Protein AF-A0A9D5P529-F1 (afdb_monomer_lite)

pLDDT: mean 77.92, std 18.23, range [37.75, 96.38]

Structure (mmCIF, N/CA/C/O backbone):
data_AF-A0A9D5P529-F1
#
_entry.id   AF-A0A9D5P529-F1
#
loop_
_atom_site.group_PDB
_atom_site.id
_atom_site.type_symbol
_atom_site.label_atom_id
_atom_site.label_alt_id
_atom_site.label_comp_id
_atom_site.label_asym_id
_atom_site.label_entity_id
_atom_site.label_seq_id
_atom_site.pdbx_PDB_ins_code
_atom_site.Cartn_x
_atom_site.Cartn_y
_atom_site.Cartn_z
_atom_site.occupancy
_atom_site.B_iso_or_equiv
_atom_site.auth_seq_id
_atom_site.auth_comp_id
_atom_site.auth_asym_id
_atom_site.auth_atom_id
_atom_site.pdbx_PDB_model_num
ATOM 1 N N . MET A 1 1 ? 52.898 33.869 5.795 1.00 40.47 1 MET A N 1
ATOM 2 C CA . MET A 1 1 ? 52.809 33.264 4.453 1.00 40.47 1 MET A CA 1
ATOM 3 C C . MET A 1 1 ? 51.765 32.170 4.521 1.00 40.47 1 MET A C 1
ATOM 5 O O . MET A 1 1 ? 51.858 31.329 5.404 1.00 40.47 1 MET A O 1
ATOM 9 N N . SER A 1 2 ? 50.725 32.288 3.699 1.00 43.62 2 SER A N 1
ATOM 10 C CA . SER A 1 2 ? 49.617 31.339 3.610 1.00 43.62 2 SER A CA 1
ATOM 11 C C . SER A 1 2 ? 49.984 30.225 2.643 1.00 43.62 2 SER A C 1
ATOM 13 O O . SER A 1 2 ? 50.177 30.508 1.466 1.00 43.62 2 SER A O 1
ATOM 15 N N . GLU A 1 3 ? 49.978 28.981 3.103 1.00 44.38 3 GLU A N 1
ATOM 16 C CA . GLU A 1 3 ? 49.780 27.832 2.225 1.00 44.38 3 GLU A CA 1
ATOM 17 C C . GLU A 1 3 ? 48.557 27.071 2.726 1.00 44.38 3 GLU A C 1
ATOM 19 O O . GLU A 1 3 ? 48.502 26.565 3.847 1.00 44.38 3 GLU A O 1
ATOM 24 N N . LYS A 1 4 ? 47.516 27.110 1.894 1.00 47.16 4 LYS A N 1
ATOM 25 C CA . LYS A 1 4 ? 46.289 26.341 2.047 1.00 47.16 4 LYS A CA 1
ATOM 26 C C . LYS A 1 4 ? 46.655 24.874 1.831 1.00 47.16 4 LYS A C 1
ATOM 28 O O . LYS A 1 4 ? 46.994 24.504 0.713 1.00 47.16 4 LYS A O 1
ATOM 33 N N . MET A 1 5 ? 46.568 24.050 2.871 1.00 43.31 5 MET A N 1
ATOM 34 C CA . MET A 1 5 ? 46.514 22.604 2.679 1.00 43.31 5 MET A CA 1
ATOM 35 C C . MET A 1 5 ? 45.130 22.256 2.136 1.00 43.31 5 MET A C 1
ATOM 37 O O . MET A 1 5 ? 44.111 22.369 2.818 1.00 43.31 5 MET A O 1
ATOM 41 N N . GLU A 1 6 ? 45.124 21.919 0.854 1.00 41.16 6 GLU A N 1
ATOM 42 C CA . GLU A 1 6 ? 44.012 21.349 0.116 1.00 41.16 6 GLU A CA 1
ATOM 43 C C . GLU A 1 6 ? 43.642 20.012 0.770 1.00 41.16 6 GLU A C 1
ATOM 45 O O . GLU A 1 6 ? 44.369 19.026 0.688 1.00 41.16 6 GLU A O 1
ATOM 50 N N . ASN A 1 7 ? 42.534 20.004 1.508 1.00 48.50 7 ASN A N 1
ATOM 51 C CA . ASN A 1 7 ? 41.954 18.789 2.060 1.00 48.50 7 ASN A CA 1
ATOM 52 C C . ASN A 1 7 ? 41.119 18.121 0.962 1.00 48.50 7 ASN A C 1
ATOM 54 O O . ASN A 1 7 ? 39.894 18.243 0.921 1.00 48.50 7 ASN A O 1
ATOM 58 N N . THR A 1 8 ? 41.800 17.483 0.019 1.00 49.88 8 THR A N 1
ATOM 59 C CA . THR A 1 8 ? 41.191 16.712 -1.064 1.00 49.88 8 THR A CA 1
ATOM 60 C C . THR A 1 8 ? 41.487 15.238 -0.845 1.00 49.88 8 THR A C 1
ATOM 62 O O . THR A 1 8 ? 42.455 14.707 -1.367 1.00 49.88 8 THR A O 1
ATOM 65 N N . GLN A 1 9 ? 40.631 14.590 -0.052 1.00 45.72 9 GLN A N 1
ATOM 66 C CA . GLN A 1 9 ? 39.959 13.311 -0.345 1.00 45.72 9 GLN A CA 1
ATOM 67 C C . GLN A 1 9 ? 39.339 12.767 0.951 1.00 45.72 9 GLN A C 1
ATOM 69 O O . GLN A 1 9 ? 40.016 12.625 1.963 1.00 45.72 9 GLN A O 1
ATOM 74 N N . PRO A 1 10 ? 38.027 12.480 0.923 1.00 47.94 10 PRO A N 1
ATOM 75 C CA . PRO A 1 10 ? 37.660 11.071 0.835 1.00 47.94 10 PRO A CA 1
ATOM 76 C C . PRO A 1 10 ? 36.460 10.882 -0.104 1.00 47.94 10 PRO A C 1
ATOM 78 O O . PRO A 1 10 ? 35.346 10.591 0.322 1.00 47.94 10 PRO A O 1
ATOM 81 N N . ALA A 1 11 ? 36.674 11.047 -1.411 1.00 47.09 11 ALA A N 1
ATOM 82 C CA . ALA A 1 11 ? 35.675 10.630 -2.401 1.00 47.09 11 ALA A CA 1
ATOM 83 C C . ALA A 1 11 ? 35.668 9.098 -2.592 1.00 47.09 11 ALA A C 1
ATOM 85 O O . ALA A 1 11 ? 34.640 8.524 -2.943 1.00 47.09 11 ALA A O 1
ATOM 86 N N . GLU A 1 12 ? 36.783 8.416 -2.304 1.00 44.56 12 GLU A N 1
ATOM 87 C CA . GLU A 1 12 ? 36.886 6.952 -2.421 1.00 44.56 12 GLU A CA 1
ATOM 88 C C . GLU A 1 12 ? 36.365 6.186 -1.194 1.00 44.56 12 GLU A C 1
ATOM 90 O O . GLU A 1 12 ? 35.994 5.019 -1.314 1.00 44.56 12 GLU A O 1
ATOM 95 N N . GLU A 1 13 ? 36.252 6.831 -0.030 1.00 40.69 13 GLU A N 1
ATOM 96 C CA . GLU A 1 13 ? 35.726 6.194 1.189 1.00 40.69 13 GLU A CA 1
ATOM 97 C C . GLU A 1 13 ? 34.199 6.305 1.322 1.00 40.69 13 GLU A C 1
ATOM 99 O O . GLU A 1 13 ? 33.567 5.438 1.923 1.00 40.69 13 GLU A O 1
ATOM 104 N N . GLN A 1 14 ? 33.567 7.290 0.671 1.00 41.50 14 GLN A N 1
ATOM 105 C CA . GLN A 1 14 ? 32.101 7.350 0.565 1.00 41.50 14 GLN A CA 1
ATOM 106 C C . GLN A 1 14 ? 31.525 6.366 -0.468 1.00 41.50 14 GLN A C 1
ATOM 108 O O . GLN A 1 14 ? 30.338 6.048 -0.417 1.00 41.50 14 GLN A O 1
ATOM 113 N N . ALA A 1 15 ? 32.357 5.820 -1.360 1.00 42.22 15 ALA A N 1
ATOM 114 C CA . ALA A 1 15 ? 31.942 4.840 -2.366 1.00 42.22 15 ALA A CA 1
ATOM 115 C C . ALA A 1 15 ? 31.870 3.388 -1.839 1.00 42.22 15 ALA A C 1
ATOM 117 O O . ALA A 1 15 ? 31.397 2.505 -2.550 1.00 42.22 15 ALA A O 1
ATOM 118 N N . LYS A 1 16 ? 32.299 3.119 -0.595 1.00 39.28 16 LYS A N 1
ATOM 119 C CA . LYS A 1 16 ? 32.354 1.764 -0.002 1.00 39.28 16 LYS A CA 1
ATOM 120 C C . LYS A 1 16 ? 31.377 1.523 1.154 1.00 39.28 16 LYS A C 1
ATOM 122 O O . LYS A 1 16 ? 31.614 0.674 2.007 1.00 39.28 16 LYS A O 1
ATOM 127 N N . GLN A 1 17 ? 30.226 2.191 1.144 1.00 38.53 17 GLN A N 1
ATOM 128 C CA . GLN A 1 17 ? 29.012 1.651 1.770 1.00 38.53 17 GLN A CA 1
ATOM 129 C C . GLN A 1 17 ? 28.026 1.173 0.696 1.00 38.53 17 GLN A C 1
ATOM 131 O O . GLN A 1 17 ? 26.833 1.470 0.735 1.00 38.53 17 GLN A O 1
ATOM 136 N N . GLU A 1 18 ? 28.498 0.363 -0.255 1.00 42.47 18 GLU A N 1
ATOM 137 C CA . GLU A 1 18 ? 27.614 -0.649 -0.828 1.00 42.47 18 GLU A CA 1
ATOM 138 C C . GLU A 1 18 ? 27.245 -1.598 0.317 1.00 42.47 18 GLU A C 1
ATOM 140 O O . GLU A 1 18 ? 27.941 -2.571 0.601 1.00 42.47 18 GLU A O 1
ATOM 145 N N . LYS A 1 19 ? 26.145 -1.298 1.022 1.00 53.94 19 LYS A N 1
ATOM 146 C CA . LYS A 1 19 ? 25.389 -2.344 1.711 1.00 53.94 19 LYS A CA 1
ATOM 147 C C . LYS A 1 19 ? 25.192 -3.434 0.665 1.00 53.94 19 LYS A C 1
ATOM 149 O O . LYS A 1 19 ? 24.470 -3.208 -0.304 1.00 53.94 19 LYS A O 1
ATOM 154 N N . GLN A 1 20 ? 25.882 -4.563 0.813 1.00 49.62 20 GLN A N 1
ATOM 155 C CA . GLN A 1 20 ? 25.609 -5.753 0.022 1.00 49.62 20 GLN A CA 1
ATOM 156 C C . GLN A 1 20 ? 24.149 -6.099 0.276 1.00 49.62 20 GLN A C 1
ATOM 158 O O . GLN A 1 20 ? 23.787 -6.645 1.316 1.00 49.62 20 GLN A O 1
ATOM 163 N N . TRP A 1 21 ? 23.286 -5.689 -0.640 1.00 64.12 21 TRP A N 1
ATOM 164 C CA . TRP A 1 21 ? 21.894 -6.043 -0.557 1.00 64.12 21 TRP A CA 1
ATOM 165 C C . TRP A 1 21 ? 21.762 -7.503 -0.956 1.00 64.12 21 TRP A C 1
ATOM 167 O O . TRP A 1 21 ? 22.276 -7.924 -1.999 1.00 64.12 21 TRP A O 1
ATOM 177 N N . GLU A 1 22 ? 21.076 -8.269 -0.113 1.00 75.12 22 GLU A N 1
ATOM 178 C CA . GLU A 1 22 ? 20.817 -9.681 -0.354 1.00 75.12 22 GLU A CA 1
ATOM 179 C C . GLU A 1 22 ? 20.233 -9.859 -1.760 1.00 75.12 22 GLU A C 1
ATOM 181 O O . GLU A 1 22 ? 19.206 -9.274 -2.128 1.00 75.12 22 GLU A O 1
ATOM 186 N N . SER A 1 23 ? 20.952 -10.630 -2.571 1.00 79.69 23 SER A N 1
ATOM 187 C CA . SER A 1 23 ? 20.526 -11.009 -3.907 1.00 79.69 23 SER A CA 1
ATOM 188 C C . SER A 1 23 ? 20.251 -12.498 -3.918 1.00 79.69 23 SER A C 1
ATOM 190 O O . SER A 1 23 ? 21.063 -13.286 -3.438 1.00 79.69 23 SER A O 1
ATOM 192 N N . TYR A 1 24 ? 19.115 -12.892 -4.481 1.00 86.19 24 TYR A N 1
ATOM 193 C CA . TYR A 1 24 ? 18.772 -14.298 -4.643 1.00 86.19 24 TYR A CA 1
ATOM 194 C C . TYR A 1 24 ? 18.286 -14.565 -6.063 1.00 86.19 24 TYR A C 1
ATOM 196 O O . TYR A 1 24 ? 17.623 -13.740 -6.698 1.00 86.19 24 TYR A O 1
ATOM 204 N N . SER A 1 25 ? 18.624 -15.746 -6.567 1.00 86.31 25 SER A N 1
ATOM 205 C CA . SER A 1 25 ? 18.237 -16.190 -7.902 1.00 86.31 25 SER A CA 1
ATOM 206 C C . SER A 1 25 ? 17.152 -17.255 -7.803 1.00 86.31 25 SER A C 1
ATOM 208 O O . SER A 1 25 ? 17.226 -18.164 -6.978 1.00 86.31 25 SER A O 1
ATOM 210 N N . ARG A 1 26 ? 16.131 -17.150 -8.653 1.00 83.50 26 ARG A N 1
ATOM 211 C CA . ARG A 1 26 ? 15.052 -18.131 -8.783 1.00 83.50 26 ARG A CA 1
ATOM 212 C C . ARG A 1 26 ? 14.746 -18.352 -10.261 1.00 83.50 26 ARG A C 1
ATOM 214 O O . ARG A 1 26 ? 14.150 -17.496 -10.916 1.00 83.50 26 ARG A O 1
ATOM 221 N N . GLY A 1 27 ? 15.131 -19.518 -10.778 1.00 88.62 27 GLY A N 1
ATOM 222 C CA . GLY A 1 27 ? 15.019 -19.828 -12.205 1.00 88.62 27 GLY A CA 1
ATOM 223 C C . GLY A 1 27 ? 15.860 -18.864 -13.042 1.00 88.62 27 GLY A C 1
ATOM 224 O O . GLY A 1 27 ? 17.033 -18.655 -12.754 1.00 88.62 27 GLY A O 1
ATOM 225 N N . ASN A 1 28 ? 15.252 -18.234 -14.047 1.00 91.00 28 ASN A N 1
ATOM 226 C CA . ASN A 1 28 ? 15.917 -17.256 -14.912 1.00 91.00 28 ASN A CA 1
ATOM 227 C C . ASN A 1 28 ? 15.894 -15.814 -14.371 1.00 91.00 28 ASN A C 1
ATOM 229 O O . ASN A 1 28 ? 16.170 -14.882 -15.127 1.00 91.00 28 ASN A O 1
ATOM 233 N N . LYS A 1 29 ? 15.522 -15.608 -13.102 1.00 92.31 29 LYS A N 1
ATOM 234 C CA . LYS A 1 29 ? 15.420 -14.279 -12.490 1.00 92.31 29 LYS A CA 1
ATOM 235 C C . LYS A 1 29 ? 16.367 -14.135 -11.313 1.00 92.31 29 LYS A C 1
ATOM 237 O O . LYS A 1 29 ? 16.365 -14.976 -10.418 1.00 92.31 29 LYS A O 1
ATOM 242 N N . THR A 1 30 ? 17.082 -13.022 -11.276 1.00 93.00 30 THR A N 1
ATOM 243 C CA . THR A 1 30 ? 17.862 -12.579 -10.120 1.00 93.00 30 THR A CA 1
ATOM 244 C C . THR A 1 30 ? 17.189 -11.356 -9.520 1.00 93.00 30 THR A C 1
ATOM 246 O O . THR A 1 30 ? 16.921 -10.379 -10.224 1.00 93.00 30 THR A O 1
ATOM 249 N N . TYR A 1 31 ? 16.893 -11.435 -8.228 1.00 91.88 31 TYR A N 1
ATOM 250 C CA . TYR A 1 31 ? 16.279 -10.384 -7.431 1.00 91.88 31 TYR A CA 1
ATOM 251 C C . TYR A 1 31 ? 17.352 -9.774 -6.543 1.00 91.88 31 TYR A C 1
ATOM 253 O O . TYR A 1 31 ? 18.029 -10.498 -5.820 1.00 91.88 31 TYR A O 1
ATOM 261 N N . THR A 1 32 ? 17.473 -8.456 -6.573 1.00 92.44 32 THR A N 1
ATOM 262 C CA . THR A 1 32 ? 18.372 -7.690 -5.711 1.00 92.44 32 THR A CA 1
ATOM 263 C C . THR A 1 32 ? 17.535 -6.652 -4.987 1.00 92.44 32 THR A C 1
ATOM 265 O O . THR A 1 32 ? 16.900 -5.815 -5.636 1.00 92.44 32 THR A O 1
ATOM 268 N N . LEU A 1 33 ? 17.502 -6.699 -3.656 1.00 92.19 33 LEU A N 1
ATOM 269 C CA . LEU A 1 33 ? 16.931 -5.605 -2.872 1.00 92.19 33 LEU A CA 1
ATOM 270 C C . LEU A 1 33 ? 17.774 -4.345 -3.131 1.00 92.19 33 LEU A C 1
ATOM 272 O O . LEU A 1 33 ? 18.987 -4.423 -3.219 1.00 92.19 33 LEU A O 1
ATOM 276 N N . LEU A 1 34 ? 17.154 -3.190 -3.337 1.00 90.69 34 LEU A N 1
ATOM 277 C CA . LEU A 1 34 ? 17.882 -1.930 -3.536 1.00 90.69 34 LEU A CA 1
ATOM 278 C C . LEU A 1 34 ? 17.759 -1.034 -2.316 1.00 90.69 34 LEU A C 1
ATOM 280 O O . LEU A 1 34 ? 18.722 -0.419 -1.880 1.00 90.69 34 LEU A O 1
ATOM 284 N N . THR A 1 35 ? 16.543 -0.932 -1.790 1.00 91.81 35 THR A N 1
ATOM 285 C CA . THR A 1 35 ? 16.242 -0.125 -0.613 1.00 91.81 35 THR A CA 1
ATOM 286 C C . THR A 1 35 ? 15.085 -0.758 0.131 1.00 91.81 35 THR A C 1
ATOM 288 O O . THR A 1 35 ? 14.124 -1.206 -0.498 1.00 91.81 35 THR A O 1
ATOM 291 N N . LYS A 1 36 ? 15.126 -0.696 1.459 1.00 92.50 36 LYS A N 1
ATOM 292 C CA . LYS A 1 36 ? 13.991 -0.993 2.329 1.00 92.50 36 LYS A CA 1
ATOM 293 C C . LYS A 1 36 ? 13.720 0.218 3.211 1.00 92.50 36 LYS A C 1
ATOM 295 O O . LYS A 1 36 ? 14.635 0.712 3.867 1.00 92.50 36 LYS A O 1
ATOM 300 N N . THR A 1 37 ? 12.483 0.691 3.207 1.00 92.62 37 THR A N 1
ATOM 301 C CA . THR A 1 37 ? 12.011 1.765 4.080 1.00 92.62 37 THR A CA 1
ATOM 302 C C . THR A 1 37 ? 10.923 1.200 4.976 1.00 92.62 37 THR A C 1
ATOM 304 O O . THR A 1 37 ? 9.918 0.694 4.484 1.00 92.62 37 THR A O 1
ATOM 307 N N . GLU A 1 38 ? 11.144 1.246 6.285 1.00 92.50 38 GLU A N 1
ATOM 308 C CA . GLU A 1 38 ? 10.155 0.819 7.273 1.00 92.50 38 GLU A CA 1
ATOM 309 C C . GLU A 1 38 ? 9.160 1.952 7.541 1.00 92.50 38 GLU A C 1
ATOM 311 O O . GLU A 1 38 ? 9.541 3.124 7.585 1.00 92.50 38 GLU A O 1
ATOM 316 N N . GLY A 1 39 ? 7.886 1.598 7.699 1.00 89.94 39 GLY A N 1
ATOM 317 C CA . GLY A 1 39 ? 6.830 2.541 8.053 1.00 89.94 39 GLY A CA 1
ATOM 318 C C . GLY A 1 39 ? 6.820 2.908 9.535 1.00 89.94 39 GLY A C 1
ATOM 319 O O . GLY A 1 39 ? 7.554 2.343 10.354 1.00 89.94 39 GLY A O 1
ATOM 320 N N . VAL A 1 40 ? 5.935 3.846 9.877 1.00 90.12 40 VAL A N 1
ATOM 321 C CA . VAL A 1 40 ? 5.694 4.280 11.258 1.00 90.12 40 VAL A CA 1
ATOM 322 C C . VAL A 1 40 ? 5.200 3.088 12.075 1.00 90.12 40 VAL A C 1
ATOM 324 O O . VAL A 1 40 ? 4.203 2.459 11.731 1.00 90.12 40 VAL A O 1
ATOM 327 N N . GLN A 1 41 ? 5.908 2.762 13.155 1.00 88.06 41 GLN A N 1
ATOM 328 C CA . GLN A 1 41 ? 5.499 1.682 14.048 1.00 88.06 41 GLN A CA 1
ATOM 329 C C . GLN A 1 41 ? 4.333 2.164 14.905 1.00 88.06 41 GLN A C 1
ATOM 331 O O . GLN A 1 41 ? 4.475 3.108 15.681 1.00 88.06 41 GLN A O 1
ATOM 336 N N . HIS A 1 42 ? 3.183 1.513 14.763 1.00 87.12 42 HIS A N 1
ATOM 337 C CA . HIS A 1 42 ? 1.983 1.876 15.501 1.00 87.12 42 HIS A CA 1
ATOM 338 C C . HIS A 1 42 ? 1.856 1.060 16.780 1.00 87.12 42 HIS A C 1
ATOM 340 O O . HIS A 1 42 ? 1.849 -0.172 16.753 1.00 87.12 42 HIS A O 1
ATOM 346 N N . GLU A 1 43 ? 1.714 1.753 17.907 1.00 85.62 43 GLU A N 1
ATOM 347 C CA . GLU A 1 43 ? 1.406 1.106 19.177 1.00 85.62 43 GLU A CA 1
ATOM 348 C C . GLU A 1 43 ? 0.016 0.466 19.143 1.00 85.62 43 GLU A C 1
ATOM 350 O O . GLU A 1 43 ? -0.911 0.946 18.470 1.00 85.62 43 GLU A O 1
ATOM 355 N N . ARG A 1 44 ? -0.124 -0.625 19.903 1.00 79.50 44 ARG A N 1
ATOM 356 C CA . ARG A 1 44 ? -1.410 -1.286 20.113 1.00 79.50 44 ARG A CA 1
ATOM 357 C C . ARG A 1 44 ? -2.289 -0.399 20.979 1.00 79.50 44 ARG A C 1
ATOM 359 O O . ARG A 1 44 ? -2.030 -0.231 22.164 1.00 79.50 44 ARG A O 1
ATOM 366 N N . VAL A 1 45 ? -3.345 0.106 20.366 1.00 83.94 45 VAL A N 1
ATOM 367 C CA . VAL A 1 45 ? -4.352 0.960 20.992 1.00 83.94 45 VAL A CA 1
ATOM 368 C C . VAL A 1 45 ? -5.701 0.248 21.026 1.00 83.94 45 VAL A C 1
ATOM 370 O O . VAL A 1 45 ? -5.838 -0.878 20.527 1.00 83.94 45 VAL A O 1
ATOM 373 N N . SER A 1 46 ? -6.705 0.879 21.634 1.00 84.94 46 SER A N 1
ATOM 374 C CA . SER A 1 46 ? -8.073 0.367 21.580 1.00 84.94 46 SER A CA 1
ATOM 375 C C . SER A 1 46 ? -8.584 0.285 20.134 1.00 84.94 46 SER A C 1
ATOM 377 O O . SER A 1 46 ? -8.062 0.931 19.222 1.00 84.94 46 SER A O 1
ATOM 379 N N . LEU A 1 47 ? -9.635 -0.513 19.913 1.00 82.25 47 LEU A N 1
ATOM 380 C CA . LEU A 1 47 ? -10.251 -0.639 18.591 1.00 82.25 47 LEU A CA 1
ATOM 381 C C . LEU A 1 47 ? -10.672 0.732 18.038 1.00 82.25 47 LEU A C 1
ATOM 383 O O . LEU A 1 47 ? -10.419 1.005 16.873 1.00 82.25 47 LEU A O 1
ATOM 387 N N . THR A 1 48 ? -11.268 1.587 18.868 1.00 81.88 48 THR A N 1
ATOM 388 C CA . THR A 1 48 ? -11.738 2.924 18.481 1.00 81.88 48 THR A CA 1
ATOM 389 C C . THR A 1 48 ? -10.583 3.830 18.056 1.00 81.88 48 THR A C 1
ATOM 391 O O . THR A 1 48 ? -10.618 4.396 16.969 1.00 81.88 48 THR A O 1
ATOM 394 N N . GLU A 1 49 ? -9.507 3.891 18.842 1.00 86.56 49 GLU A N 1
ATOM 395 C CA . GLU A 1 49 ? -8.334 4.718 18.517 1.00 86.56 49 GLU A CA 1
ATOM 396 C C . GLU A 1 49 ? -7.620 4.240 17.246 1.00 86.56 49 GLU A C 1
ATOM 398 O O . GLU A 1 49 ? -7.153 5.052 16.448 1.00 86.56 49 GLU A O 1
ATOM 403 N N . ALA A 1 50 ? -7.551 2.922 17.020 1.00 86.44 50 ALA A N 1
ATOM 404 C CA . ALA A 1 50 ? -6.978 2.365 15.794 1.00 86.44 50 ALA A CA 1
ATOM 405 C C . ALA A 1 50 ? -7.793 2.770 14.553 1.00 86.44 50 ALA A C 1
ATOM 407 O O . ALA A 1 50 ? -7.233 3.003 13.482 1.00 86.44 50 ALA A O 1
ATOM 408 N N . ILE A 1 51 ? -9.116 2.870 14.702 1.00 85.31 51 ILE A N 1
ATOM 409 C CA . ILE A 1 51 ? -10.032 3.295 13.641 1.00 85.31 51 ILE A CA 1
ATOM 410 C C . ILE A 1 51 ? -9.858 4.779 13.335 1.00 85.31 51 ILE A C 1
ATOM 412 O O . ILE A 1 51 ? -9.713 5.139 12.167 1.00 85.31 51 ILE A O 1
ATOM 416 N N . ASP A 1 52 ? -9.835 5.628 14.360 1.00 85.75 52 ASP A N 1
ATOM 417 C CA . ASP A 1 52 ? -9.674 7.073 14.180 1.00 85.75 52 ASP A CA 1
ATOM 418 C C . ASP A 1 52 ? -8.315 7.409 13.556 1.00 85.75 52 ASP A C 1
ATOM 420 O O . ASP A 1 52 ? -8.232 8.204 12.619 1.00 85.75 52 ASP A O 1
ATOM 424 N N . ARG A 1 53 ? -7.257 6.709 13.979 1.00 90.25 53 ARG A N 1
ATOM 425 C CA . ARG A 1 53 ? -5.936 6.785 13.347 1.00 90.25 53 ARG A CA 1
ATOM 426 C C . ARG A 1 53 ? -5.986 6.413 11.867 1.00 90.25 53 ARG A C 1
ATOM 428 O O . ARG A 1 53 ? -5.451 7.142 11.036 1.00 90.25 53 ARG A O 1
ATOM 435 N N . LEU A 1 54 ? -6.592 5.273 11.533 1.00 89.88 54 LEU A N 1
ATOM 436 C CA . LEU A 1 54 ? -6.675 4.813 10.149 1.00 89.88 54 LEU A CA 1
ATOM 437 C C . LEU A 1 54 ? -7.437 5.814 9.271 1.00 89.88 54 LEU A C 1
ATOM 439 O O . LEU A 1 54 ? -7.008 6.073 8.151 1.00 89.88 54 LEU A O 1
ATOM 443 N N . LYS A 1 55 ? -8.519 6.410 9.781 1.00 87.81 55 LYS A N 1
ATOM 444 C CA . LYS A 1 55 ? -9.263 7.460 9.074 1.00 87.81 55 LYS A CA 1
ATOM 445 C C . LYS A 1 55 ? -8.427 8.700 8.795 1.00 87.81 55 LYS A C 1
ATOM 447 O O . LYS A 1 55 ? -8.433 9.150 7.657 1.00 87.81 55 LYS A O 1
ATOM 452 N N . GLY A 1 56 ? -7.687 9.205 9.784 1.00 90.00 56 GLY A N 1
ATOM 453 C CA . GLY A 1 56 ? -6.813 10.365 9.577 1.00 90.00 56 GLY A CA 1
ATOM 454 C C . GLY A 1 56 ? -5.806 10.113 8.451 1.00 90.00 56 GLY A C 1
ATOM 455 O O . GLY A 1 56 ? -5.687 10.910 7.527 1.00 90.00 56 GLY A O 1
ATOM 456 N N . ILE A 1 57 ? -5.183 8.928 8.444 1.00 92.69 57 ILE A N 1
ATOM 457 C CA . ILE A 1 57 ? -4.266 8.521 7.367 1.00 92.69 57 ILE A CA 1
ATOM 458 C C . ILE A 1 57 ? -4.992 8.476 6.010 1.00 92.69 57 ILE A C 1
ATOM 4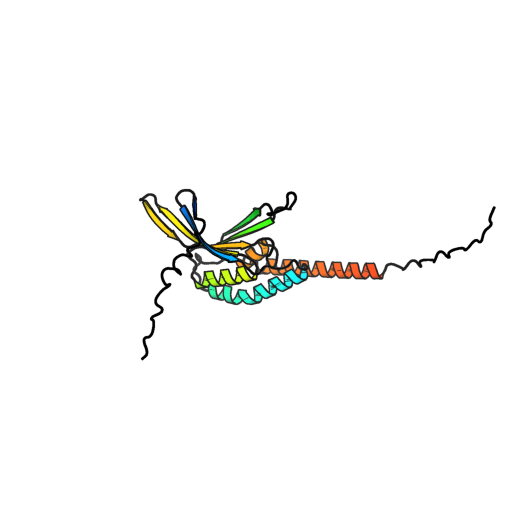60 O O . ILE A 1 57 ? -4.439 8.929 5.009 1.00 92.69 57 ILE A O 1
ATOM 464 N N . ILE A 1 58 ? -6.218 7.948 5.944 1.00 90.31 58 ILE A N 1
ATOM 465 C CA . ILE A 1 58 ? -7.008 7.933 4.701 1.00 90.31 58 ILE A CA 1
ATOM 466 C C . ILE A 1 58 ? -7.253 9.361 4.202 1.00 90.31 58 ILE A C 1
ATOM 468 O O . ILE A 1 58 ? -6.957 9.677 3.050 1.00 90.31 58 ILE A O 1
ATOM 472 N N . GLU A 1 59 ? -7.760 10.238 5.064 1.00 89.69 59 GLU A N 1
ATOM 473 C CA . GLU A 1 59 ? -8.102 11.620 4.715 1.00 89.69 59 GLU A CA 1
ATOM 474 C C . GLU A 1 59 ? -6.886 12.414 4.210 1.00 89.69 59 GLU A C 1
ATOM 476 O O . GLU A 1 59 ? -6.994 13.148 3.220 1.00 89.69 59 GLU A O 1
ATOM 481 N N . ASP A 1 60 ? -5.715 12.193 4.813 1.00 90.50 60 ASP A N 1
ATOM 482 C CA . ASP A 1 60 ? -4.465 12.878 4.467 1.00 90.50 60 ASP A CA 1
ATOM 483 C C . ASP A 1 60 ? -3.866 12.438 3.118 1.00 90.50 60 ASP A C 1
ATOM 485 O O . ASP A 1 60 ? -3.114 13.194 2.486 1.00 90.50 60 ASP A O 1
ATOM 489 N N . ASN A 1 61 ? -4.175 11.221 2.656 1.00 91.12 61 ASN A N 1
ATOM 490 C CA . ASN A 1 61 ? -3.500 10.615 1.503 1.00 91.12 61 ASN A CA 1
ATOM 491 C C . ASN A 1 61 ? -4.404 10.354 0.301 1.00 91.12 61 ASN A C 1
ATOM 493 O O . ASN A 1 61 ? -3.906 10.401 -0.825 1.00 91.12 61 ASN A O 1
ATOM 497 N N . GLU A 1 62 ? -5.705 10.108 0.480 1.00 87.31 62 GLU A N 1
ATOM 498 C CA . GLU A 1 62 ? -6.573 9.696 -0.634 1.00 87.31 62 GLU A CA 1
ATOM 499 C C . GLU A 1 62 ? -6.607 10.740 -1.749 1.00 87.31 62 GLU A C 1
ATOM 501 O O . GLU A 1 62 ? -6.464 10.383 -2.911 1.00 87.31 62 GLU A O 1
ATOM 506 N N . LYS A 1 63 ? -6.651 12.039 -1.427 1.00 88.94 63 LYS A N 1
ATOM 507 C CA . LYS A 1 63 ? -6.604 13.091 -2.461 1.00 88.94 63 LYS A CA 1
ATOM 508 C C . LYS A 1 63 ? -5.321 13.037 -3.296 1.00 88.94 63 LYS A C 1
ATOM 510 O O . LYS A 1 63 ? -5.361 13.274 -4.501 1.00 88.94 63 LYS A O 1
ATOM 515 N N . LYS A 1 64 ? -4.180 12.728 -2.669 1.00 90.81 64 LYS A N 1
ATOM 516 C CA . LYS A 1 64 ? -2.890 12.592 -3.366 1.00 90.81 64 LYS A CA 1
ATOM 517 C C . LYS A 1 64 ? -2.848 11.319 -4.201 1.00 90.81 64 LYS A C 1
ATOM 519 O O . LYS A 1 64 ? -2.347 11.353 -5.320 1.00 90.81 64 LYS A O 1
ATOM 524 N N . MET A 1 65 ? -3.383 10.220 -3.672 1.00 89.62 65 MET A N 1
ATOM 525 C CA . MET A 1 65 ? -3.517 8.957 -4.394 1.00 89.62 65 MET A CA 1
ATOM 526 C C . MET A 1 65 ? -4.413 9.120 -5.617 1.00 89.62 65 MET A C 1
ATOM 528 O O . MET A 1 65 ? -3.990 8.805 -6.724 1.00 89.62 65 MET A O 1
ATOM 532 N N . ASP A 1 66 ? -5.606 9.677 -5.453 1.00 88.31 66 ASP A N 1
ATOM 533 C CA . ASP A 1 66 ? -6.536 9.897 -6.555 1.00 88.31 66 ASP A CA 1
ATOM 534 C C . ASP A 1 66 ? -5.903 10.803 -7.614 1.00 88.31 66 ASP A C 1
ATOM 536 O O . ASP A 1 66 ? -5.911 10.455 -8.788 1.00 88.31 66 ASP A O 1
ATOM 540 N N . ALA A 1 67 ? -5.223 11.886 -7.223 1.00 89.81 67 ALA A N 1
ATOM 541 C CA . ALA A 1 67 ? -4.496 12.736 -8.167 1.00 89.81 67 ALA A CA 1
ATOM 542 C C . ALA A 1 67 ? -3.344 12.005 -8.890 1.00 89.81 67 ALA A C 1
ATOM 544 O O . ALA A 1 67 ? -3.159 12.185 -10.094 1.00 89.81 67 ALA A O 1
ATOM 545 N N . ALA A 1 68 ? -2.575 11.168 -8.185 1.00 89.12 68 ALA A N 1
ATOM 546 C CA . ALA A 1 68 ? -1.459 10.416 -8.765 1.00 89.12 68 ALA A CA 1
ATOM 547 C C . ALA A 1 68 ? -1.913 9.322 -9.751 1.00 89.12 68 ALA A C 1
ATOM 549 O O . ALA A 1 68 ? -1.139 8.921 -10.628 1.00 89.12 68 ALA A O 1
ATOM 550 N N . PHE A 1 69 ? -3.153 8.841 -9.615 1.00 88.75 69 PHE A N 1
ATOM 551 C CA . PHE A 1 69 ? 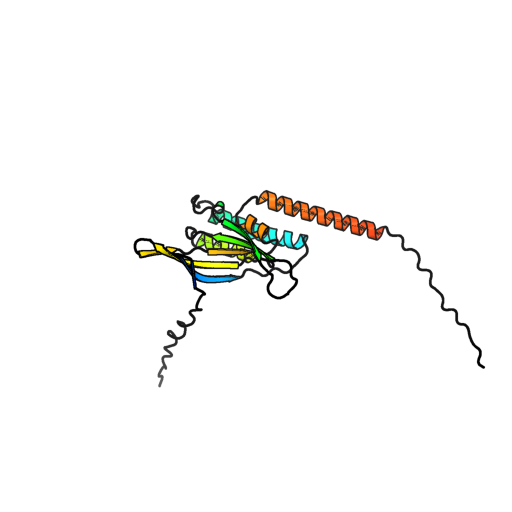-3.721 7.772 -10.436 1.00 88.75 69 PHE A CA 1
ATOM 552 C C . PHE A 1 69 ? -4.859 8.220 -11.370 1.00 88.75 69 PHE A C 1
ATOM 554 O O . PHE A 1 69 ? -5.262 7.429 -12.214 1.00 88.75 69 PHE A O 1
ATOM 561 N N . ALA A 1 70 ? -5.321 9.475 -11.301 1.00 86.25 70 ALA A N 1
ATOM 562 C CA . ALA A 1 70 ? -6.467 9.985 -12.068 1.00 86.25 70 ALA A CA 1
ATOM 563 C C . ALA A 1 70 ? -6.334 9.802 -13.587 1.00 86.25 70 ALA A C 1
ATOM 565 O O . ALA A 1 70 ? -7.314 9.515 -14.262 1.00 86.25 70 ALA A O 1
ATOM 566 N N . ASN A 1 71 ? -5.116 9.955 -14.110 1.00 81.25 71 ASN A N 1
ATOM 567 C CA . ASN A 1 71 ? -4.803 9.798 -15.534 1.00 81.25 71 ASN A CA 1
ATOM 568 C C . ASN A 1 71 ? -3.869 8.607 -15.783 1.00 81.25 71 ASN A C 1
ATOM 570 O O . ASN A 1 71 ? -3.169 8.562 -16.798 1.00 81.25 71 ASN A O 1
ATOM 574 N N . ALA A 1 72 ? -3.774 7.682 -14.824 1.00 77.06 72 ALA A N 1
ATOM 575 C CA . ALA A 1 72 ? -2.976 6.487 -15.018 1.00 77.06 72 ALA A CA 1
ATOM 576 C C . ALA A 1 72 ? -3.629 5.640 -16.119 1.00 77.06 72 ALA A C 1
ATOM 578 O O . ALA A 1 72 ? -4.837 5.416 -16.071 1.00 77.06 72 ALA A O 1
ATOM 579 N N . PRO A 1 73 ? -2.855 5.145 -17.096 1.00 73.12 73 PRO A N 1
ATOM 580 C CA . PRO A 1 73 ? -3.344 4.099 -17.980 1.00 73.12 73 PRO A CA 1
ATOM 581 C C . PRO A 1 73 ? -3.858 2.904 -17.169 1.00 73.12 73 PRO A C 1
ATOM 583 O O . PRO A 1 73 ? -3.319 2.636 -16.094 1.00 73.12 73 PRO A O 1
ATOM 586 N N . ASP A 1 74 ? -4.813 2.140 -17.705 1.00 69.56 74 ASP A N 1
ATOM 587 C CA . ASP A 1 74 ? -5.383 0.971 -17.012 1.00 69.56 74 ASP A CA 1
ATOM 588 C C . ASP A 1 74 ? -4.298 -0.005 -16.516 1.00 69.56 74 ASP A C 1
ATOM 590 O O . ASP A 1 74 ? -4.360 -0.481 -15.387 1.00 69.56 74 ASP A O 1
ATOM 594 N N . TRP A 1 75 ? -3.226 -0.188 -17.302 1.00 58.28 75 TRP A N 1
ATOM 595 C CA . TRP A 1 75 ? -2.055 -1.021 -16.966 1.00 58.28 75 TRP A CA 1
ATOM 596 C C . TRP A 1 75 ? -1.133 -0.467 -15.858 1.00 58.28 75 TRP A C 1
ATOM 598 O O . TRP A 1 75 ? -0.098 -1.041 -15.503 1.00 58.28 75 TRP A O 1
ATOM 608 N N . ALA A 1 76 ? -1.438 0.722 -15.357 1.00 67.81 76 ALA A N 1
ATOM 609 C CA . ALA A 1 76 ? -0.771 1.363 -14.234 1.00 67.81 76 ALA A CA 1
ATOM 610 C C . ALA A 1 76 ? -1.774 1.727 -13.125 1.00 67.81 76 ALA A C 1
ATOM 612 O O . ALA A 1 76 ? -1.434 2.484 -12.211 1.00 67.81 76 ALA A O 1
ATOM 613 N N . ALA A 1 77 ? -3.005 1.208 -13.194 1.00 75.88 77 ALA A N 1
ATOM 614 C CA . ALA A 1 77 ? -4.042 1.468 -12.209 1.00 75.88 77 ALA A CA 1
ATOM 615 C C . ALA A 1 77 ? -3.768 0.739 -10.885 1.00 75.88 77 ALA A C 1
ATOM 617 O O . ALA A 1 77 ? -3.127 -0.315 -10.830 1.00 75.88 77 ALA A O 1
ATOM 618 N N . ARG A 1 78 ? -4.313 1.281 -9.787 1.00 79.25 78 ARG A N 1
ATOM 619 C CA . ARG A 1 78 ? -4.185 0.686 -8.442 1.00 79.25 78 ARG A CA 1
ATOM 620 C C . ARG A 1 78 ? -4.728 -0.748 -8.383 1.00 79.25 78 ARG A C 1
ATOM 622 O O . ARG A 1 78 ? -4.180 -1.566 -7.649 1.00 79.25 78 ARG A O 1
ATOM 629 N N . SER A 1 79 ? -5.743 -1.067 -9.185 1.00 73.00 79 SER A N 1
ATOM 630 C CA . SER A 1 79 ? -6.365 -2.395 -9.281 1.00 73.00 79 SER A CA 1
ATOM 631 C C . SER A 1 79 ? -5.428 -3.490 -9.804 1.00 73.00 79 SER A C 1
ATOM 633 O O . SER A 1 79 ? -5.674 -4.670 -9.563 1.00 73.00 79 SER A O 1
ATOM 635 N N . GLU A 1 80 ? -4.336 -3.133 -10.483 1.00 74.50 80 GLU A N 1
ATOM 636 C CA . GLU A 1 80 ? -3.378 -4.112 -11.006 1.00 74.50 80 GLU A CA 1
ATOM 637 C C . GLU A 1 80 ? -2.374 -4.615 -9.966 1.00 74.50 80 GLU A C 1
ATOM 639 O O . GLU A 1 80 ? -1.697 -5.635 -10.161 1.00 74.50 80 GLU A O 1
ATOM 644 N N . MET A 1 81 ? -2.250 -3.901 -8.848 1.00 82.44 81 MET A N 1
ATOM 645 C CA . MET A 1 81 ? -1.396 -4.321 -7.750 1.00 82.44 81 MET A CA 1
ATOM 646 C C . MET A 1 81 ? -1.953 -5.605 -7.119 1.00 82.44 81 MET A C 1
ATOM 648 O O . MET A 1 81 ? -3.116 -5.694 -6.733 1.00 82.44 81 MET A O 1
ATOM 652 N N . LYS A 1 82 ? -1.099 -6.625 -6.980 1.00 83.00 82 LYS A N 1
ATOM 653 C CA . LYS A 1 82 ? -1.516 -7.942 -6.471 1.00 83.00 82 LYS A CA 1
ATOM 654 C C . LYS A 1 82 ? -1.273 -8.059 -4.975 1.00 83.00 82 LYS A C 1
ATOM 656 O O . LYS A 1 82 ? -0.118 -8.013 -4.545 1.00 83.00 82 LYS A O 1
ATOM 661 N N . MET A 1 83 ? -2.346 -8.292 -4.223 1.00 89.25 83 MET A N 1
ATOM 662 C CA . MET A 1 83 ? -2.318 -8.583 -2.791 1.00 89.25 83 MET A CA 1
ATOM 663 C C . MET A 1 83 ? -2.151 -10.082 -2.530 1.00 89.25 83 MET A C 1
ATOM 665 O O . MET A 1 83 ? -2.824 -10.897 -3.154 1.00 89.25 83 MET A O 1
ATOM 669 N N . ASN A 1 84 ? -1.292 -10.449 -1.581 1.00 90.44 84 ASN A N 1
ATOM 670 C CA . ASN A 1 84 ? -1.222 -11.801 -1.031 1.00 90.44 84 ASN A CA 1
ATOM 671 C C . ASN A 1 84 ? -1.097 -11.734 0.488 1.00 90.44 84 ASN A C 1
ATOM 673 O O . ASN A 1 84 ? -0.173 -11.101 0.999 1.00 90.44 84 ASN A O 1
ATOM 677 N N . SER A 1 85 ? -1.983 -12.431 1.190 1.00 89.75 85 SER A N 1
ATOM 678 C CA . SER A 1 85 ? -1.928 -12.568 2.645 1.00 89.75 85 SER A CA 1
ATOM 679 C C . SER A 1 85 ? -1.388 -13.942 3.014 1.00 89.75 85 SER A C 1
ATOM 681 O O . SER A 1 85 ? -1.789 -14.954 2.441 1.00 89.75 85 SER A O 1
ATOM 683 N N . PHE A 1 86 ? -0.475 -13.996 3.974 1.00 89.75 86 PHE A N 1
ATOM 684 C CA . PHE A 1 86 ? 0.129 -15.237 4.444 1.00 89.75 86 PHE A CA 1
ATOM 685 C C . PHE A 1 86 ? 0.421 -15.152 5.939 1.00 89.75 86 PHE A C 1
ATOM 687 O O . PHE A 1 86 ? 0.462 -14.078 6.537 1.00 89.75 86 PHE A O 1
ATOM 694 N N . ARG A 1 87 ? 0.575 -16.316 6.563 1.00 87.81 87 ARG A N 1
ATOM 695 C CA . ARG A 1 87 ? 0.869 -16.439 7.988 1.00 87.81 87 ARG A CA 1
ATOM 696 C C . ARG A 1 87 ? 2.331 -16.820 8.158 1.00 87.81 87 ARG A C 1
ATOM 698 O O . ARG A 1 87 ? 2.741 -17.845 7.619 1.00 87.81 87 ARG A O 1
ATOM 705 N N . VAL A 1 88 ? 3.082 -16.021 8.904 1.00 83.81 88 VAL A N 1
ATOM 706 C CA . VAL A 1 88 ? 4.478 -16.300 9.264 1.00 83.81 88 VAL A CA 1
ATOM 707 C C . VAL A 1 88 ? 4.584 -16.605 10.746 1.00 83.81 88 VAL A C 1
ATOM 709 O O . VAL A 1 88 ? 3.801 -16.094 11.551 1.00 83.81 88 VAL A O 1
ATOM 712 N N . ASP A 1 89 ? 5.544 -17.442 11.112 1.00 78.19 89 ASP A N 1
ATOM 713 C CA . ASP A 1 89 ? 5.837 -17.682 12.518 1.00 78.19 89 ASP A CA 1
ATOM 714 C C . ASP A 1 89 ? 6.393 -16.392 13.131 1.00 78.19 89 ASP A C 1
ATOM 716 O O . ASP A 1 89 ? 7.250 -15.718 12.551 1.00 78.19 89 ASP A O 1
ATOM 720 N N . ALA A 1 90 ? 5.839 -15.994 14.275 1.00 68.12 90 ALA A N 1
ATOM 721 C CA . ALA A 1 90 ? 6.286 -14.790 14.949 1.00 68.12 90 ALA A CA 1
ATOM 722 C C . ALA A 1 90 ? 7.691 -15.039 15.518 1.00 68.12 90 ALA A C 1
ATOM 724 O O . ALA A 1 90 ? 7.927 -15.991 16.259 1.00 68.12 90 ALA A O 1
ATOM 725 N N . VAL A 1 91 ? 8.643 -14.186 15.142 1.00 61.59 91 VAL A N 1
ATOM 726 C CA . VAL A 1 91 ? 10.037 -14.316 15.578 1.00 61.59 91 VAL A CA 1
ATOM 727 C C . VAL A 1 91 ? 10.113 -14.097 17.094 1.00 61.59 91 VAL A C 1
ATOM 729 O O . VAL A 1 91 ? 9.738 -13.026 17.572 1.00 61.59 91 VAL A O 1
ATOM 732 N N . GLY A 1 92 ? 10.620 -15.089 17.836 1.00 58.31 92 GLY A N 1
ATOM 733 C CA . GLY A 1 92 ? 11.076 -14.909 19.221 1.00 58.31 92 GLY A CA 1
ATOM 734 C C . GLY A 1 92 ? 10.275 -15.566 20.354 1.00 58.31 92 GLY A C 1
ATOM 735 O O . GLY A 1 92 ? 10.563 -15.253 21.504 1.00 58.31 92 GLY A O 1
ATOM 736 N N . ALA A 1 93 ? 9.312 -16.462 20.106 1.00 49.66 93 ALA A N 1
ATOM 737 C CA . ALA A 1 93 ? 8.721 -17.260 21.192 1.00 49.66 93 ALA A CA 1
ATOM 738 C C . ALA A 1 93 ? 8.089 -18.568 20.694 1.00 49.66 93 ALA A C 1
ATOM 740 O O . ALA A 1 93 ? 7.183 -18.530 19.860 1.00 49.66 93 ALA A O 1
ATOM 741 N N . GLU A 1 94 ? 8.498 -19.698 21.284 1.00 52.56 94 GLU A N 1
ATOM 742 C CA . GLU A 1 94 ? 8.095 -21.084 20.957 1.00 52.56 94 GLU A CA 1
ATOM 743 C C . GLU A 1 94 ? 6.579 -21.376 21.022 1.00 52.56 94 GLU A C 1
ATOM 745 O O . GLU A 1 94 ? 6.154 -22.471 20.680 1.00 52.56 94 GLU A O 1
ATOM 750 N N . ASN A 1 95 ? 5.735 -20.408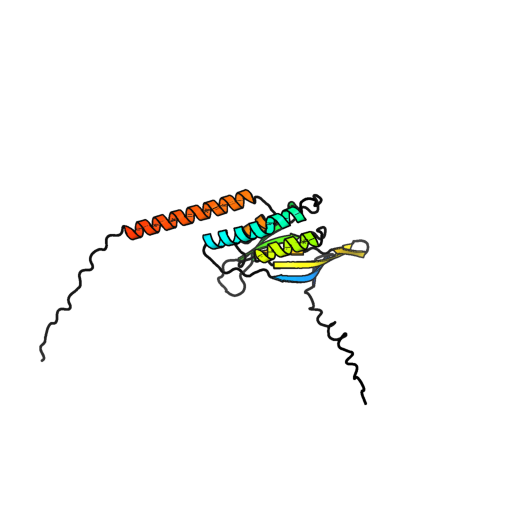 21.399 1.00 54.12 95 ASN A N 1
ATOM 751 C CA . ASN A 1 95 ? 4.279 -20.566 21.510 1.00 54.12 95 ASN A CA 1
ATOM 752 C C . ASN A 1 95 ? 3.469 -19.374 20.964 1.00 54.12 95 ASN A C 1
ATOM 754 O O . ASN A 1 95 ? 2.346 -19.114 21.406 1.00 54.12 95 ASN A O 1
ATOM 758 N N . THR A 1 96 ? 4.009 -18.603 20.017 1.00 59.53 96 THR A N 1
ATOM 759 C CA . THR A 1 96 ? 3.298 -17.425 19.495 1.00 59.53 96 THR A CA 1
ATOM 760 C C . THR A 1 96 ? 2.403 -17.731 18.295 1.00 59.53 96 THR A C 1
ATOM 762 O O . THR A 1 96 ? 2.761 -18.443 17.361 1.00 59.53 96 THR A O 1
ATOM 765 N N . ARG A 1 97 ? 1.185 -17.167 18.325 1.00 68.12 97 ARG A N 1
ATOM 766 C CA . ARG A 1 97 ? 0.235 -17.199 17.203 1.00 68.12 97 ARG A CA 1
ATOM 767 C C . ARG A 1 97 ? 0.920 -16.672 15.941 1.00 68.12 97 ARG A C 1
ATOM 769 O O . ARG A 1 97 ? 1.556 -15.621 15.994 1.00 68.12 97 ARG A O 1
ATOM 776 N N . LYS A 1 98 ? 0.721 -17.368 14.817 1.00 79.56 98 LYS A N 1
ATOM 777 C CA . LYS A 1 98 ? 1.231 -16.933 13.512 1.00 79.56 98 LYS A CA 1
ATOM 778 C C . LYS A 1 98 ? 0.782 -15.504 13.208 1.00 79.56 98 LYS A C 1
ATOM 780 O O . LYS A 1 98 ? -0.403 -15.182 13.326 1.00 79.56 98 LYS A O 1
ATOM 785 N N . GLU A 1 99 ? 1.726 -14.667 12.807 1.00 83.94 99 GLU A N 1
ATOM 786 C CA . GLU A 1 99 ? 1.483 -13.292 12.391 1.00 83.94 99 GLU A CA 1
ATOM 787 C C . GLU A 1 99 ? 0.923 -13.291 10.967 1.00 83.94 99 GLU A C 1
ATOM 789 O O . GLU A 1 99 ? 1.483 -13.919 10.068 1.00 83.94 99 GLU A O 1
ATOM 794 N N . VAL A 1 100 ? -0.191 -12.590 10.753 1.00 88.38 100 VAL A N 1
ATOM 795 C CA . VAL A 1 100 ? -0.702 -12.347 9.402 1.00 88.38 100 VAL A CA 1
ATOM 796 C C . VAL A 1 100 ? 0.094 -11.203 8.797 1.00 88.38 100 VAL A C 1
ATOM 798 O O . VAL A 1 100 ? 0.127 -10.107 9.356 1.00 88.38 100 VAL A O 1
ATOM 801 N N . ARG A 1 101 ? 0.697 -11.461 7.641 1.00 92.31 101 ARG A N 1
ATOM 802 C CA . ARG A 1 101 ? 1.327 -10.447 6.806 1.00 92.31 101 ARG A CA 1
ATOM 803 C C . ARG A 1 101 ? 0.618 -10.354 5.473 1.00 92.31 101 ARG A C 1
ATOM 805 O O . ARG A 1 101 ? 0.176 -11.366 4.927 1.00 92.31 101 ARG A O 1
ATOM 812 N N . THR A 1 102 ? 0.548 -9.142 4.949 1.00 93.81 102 THR A N 1
ATOM 813 C CA . THR A 1 102 ? -0.069 -8.860 3.657 1.00 93.81 102 THR A CA 1
ATOM 814 C C . THR A 1 102 ? 0.931 -8.143 2.775 1.00 93.81 102 THR A C 1
ATOM 816 O O . THR A 1 102 ? 1.439 -7.083 3.129 1.00 93.81 102 THR A O 1
ATOM 819 N N . MET A 1 103 ? 1.214 -8.728 1.619 1.00 94.88 103 MET A N 1
ATOM 820 C CA . MET A 1 103 ? 2.165 -8.215 0.647 1.00 94.88 103 MET A CA 1
ATOM 821 C C . MET A 1 103 ? 1.436 -7.696 -0.586 1.00 94.88 103 MET A C 1
ATOM 823 O O . MET A 1 103 ? 0.578 -8.385 -1.137 1.00 94.88 103 MET A O 1
ATOM 827 N N . ILE A 1 104 ? 1.837 -6.522 -1.060 1.00 94.50 104 ILE A N 1
ATOM 828 C CA . ILE A 1 104 ? 1.376 -5.932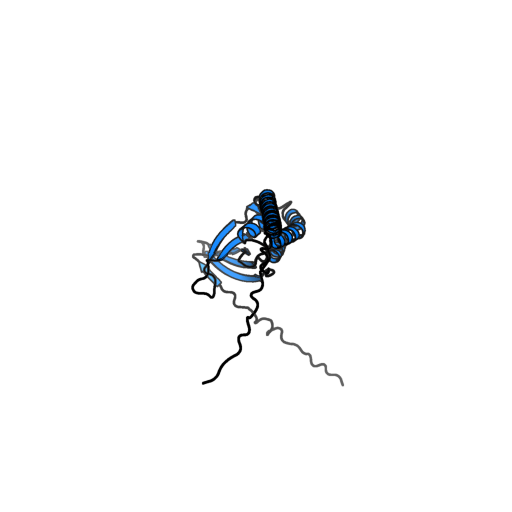 -2.311 1.00 94.50 104 ILE A CA 1
ATOM 829 C C . ILE A 1 104 ? 2.566 -5.805 -3.253 1.00 94.50 104 ILE A C 1
ATOM 831 O O . ILE A 1 104 ? 3.595 -5.225 -2.905 1.00 94.50 104 ILE A O 1
ATOM 835 N N . LYS A 1 105 ? 2.424 -6.339 -4.465 1.00 93.00 105 LYS A N 1
ATOM 836 C CA . LYS A 1 105 ? 3.416 -6.150 -5.528 1.00 93.00 105 LYS A CA 1
ATOM 837 C C . LYS A 1 105 ? 3.092 -4.889 -6.314 1.00 93.00 105 LYS A C 1
ATOM 839 O O . LYS A 1 105 ? 2.004 -4.788 -6.876 1.00 93.00 105 LYS A O 1
ATOM 844 N N . VAL A 1 106 ? 4.062 -3.985 -6.387 1.00 92.25 106 VAL A N 1
ATOM 845 C CA . VAL A 1 106 ? 3.987 -2.737 -7.147 1.00 92.25 106 VAL A CA 1
ATOM 846 C C . VAL A 1 106 ? 4.718 -2.934 -8.481 1.00 92.25 106 VAL A C 1
ATOM 848 O O . VAL A 1 106 ? 5.928 -3.204 -8.489 1.00 92.25 106 VAL A O 1
ATOM 851 N N . PRO A 1 107 ? 4.013 -2.834 -9.617 1.00 88.81 107 PRO A N 1
ATOM 852 C CA . PRO A 1 107 ? 4.612 -2.994 -10.935 1.00 88.81 107 PRO A CA 1
ATOM 853 C C . PRO A 1 107 ? 5.727 -1.979 -11.232 1.00 88.81 107 PRO A C 1
ATOM 855 O O . PRO A 1 107 ? 5.682 -0.820 -10.819 1.00 88.81 107 PRO A O 1
ATOM 858 N N . SER A 1 108 ? 6.724 -2.386 -12.025 1.00 89.00 108 SER A N 1
ATOM 859 C CA . SER A 1 108 ? 7.789 -1.475 -12.481 1.00 89.00 108 SER A CA 1
ATOM 860 C C . SER A 1 108 ? 7.293 -0.409 -13.464 1.00 89.00 108 SER A C 1
ATOM 862 O O . SER A 1 108 ? 7.984 0.581 -13.694 1.00 89.00 108 SER A O 1
ATOM 864 N N . THR A 1 109 ? 6.114 -0.635 -14.044 1.00 88.00 109 THR A N 1
ATOM 865 C CA . THR A 1 109 ? 5.390 0.244 -14.964 1.00 88.00 109 THR A CA 1
ATOM 866 C C . THR A 1 109 ? 4.934 1.553 -14.323 1.00 88.00 109 THR A C 1
ATOM 868 O O . THR A 1 109 ? 4.735 2.532 -15.034 1.00 88.00 109 THR A O 1
ATOM 871 N N . PHE A 1 110 ? 4.813 1.597 -12.995 1.00 89.50 110 PHE A N 1
ATOM 872 C CA . PHE A 1 110 ? 4.355 2.787 -12.285 1.00 89.50 110 PHE A CA 1
ATOM 873 C C . PHE A 1 110 ? 5.399 3.905 -12.377 1.00 89.50 110 PHE A C 1
ATOM 875 O O . PHE A 1 110 ? 6.613 3.664 -12.360 1.00 89.50 110 PHE A O 1
ATOM 882 N N . THR A 1 111 ? 4.936 5.148 -12.452 1.00 90.06 111 THR A N 1
ATOM 883 C CA . THR A 1 111 ? 5.817 6.317 -12.488 1.00 90.06 111 THR A CA 1
ATOM 884 C C . THR A 1 111 ? 6.524 6.513 -11.146 1.00 90.06 111 THR A C 1
ATOM 886 O O . THR A 1 111 ? 6.148 5.951 -10.114 1.00 90.06 111 THR A O 1
ATOM 889 N N . LYS A 1 112 ? 7.576 7.343 -11.133 1.00 90.19 112 LYS A N 1
ATOM 890 C CA . LYS A 1 112 ? 8.263 7.704 -9.884 1.00 90.19 112 LYS A CA 1
ATOM 891 C C . LYS A 1 112 ? 7.300 8.349 -8.880 1.00 90.19 112 LYS A C 1
ATOM 893 O O . LYS A 1 112 ? 7.349 7.993 -7.711 1.00 90.19 112 LYS A O 1
ATOM 898 N N . GLN A 1 113 ? 6.421 9.237 -9.346 1.00 91.19 113 GLN A N 1
ATOM 899 C CA . GLN A 1 113 ? 5.437 9.907 -8.498 1.00 91.19 113 GLN A CA 1
ATOM 900 C C . GLN A 1 113 ? 4.448 8.908 -7.891 1.00 91.19 113 GLN A C 1
ATOM 902 O O . GLN A 1 113 ? 4.290 8.893 -6.679 1.00 91.19 113 GLN A O 1
ATOM 907 N N . GLN A 1 114 ? 3.867 8.016 -8.700 1.00 91.69 114 GLN A N 1
ATOM 908 C CA . GLN A 1 114 ? 2.937 6.984 -8.218 1.00 91.69 114 GLN A CA 1
ATOM 909 C C . GLN A 1 114 ? 3.573 6.081 -7.159 1.00 91.69 114 GLN A C 1
ATOM 911 O O . GLN A 1 114 ? 2.960 5.789 -6.134 1.00 91.69 114 GLN A O 1
ATOM 916 N N . ARG A 1 115 ? 4.821 5.655 -7.390 1.00 92.44 115 ARG A N 1
ATOM 917 C CA . ARG A 1 115 ? 5.576 4.850 -6.425 1.00 92.44 115 ARG A CA 1
ATOM 918 C C . ARG A 1 115 ? 5.860 5.605 -5.130 1.00 92.44 115 ARG A C 1
ATOM 920 O O . ARG A 1 115 ? 5.744 5.004 -4.068 1.00 92.44 115 ARG A O 1
ATOM 927 N N . GLU A 1 116 ? 6.205 6.889 -5.203 1.00 93.88 116 GLU A N 1
ATOM 928 C CA . GLU A 1 116 ? 6.454 7.690 -4.000 1.00 93.88 116 GLU A CA 1
ATOM 929 C C . GLU A 1 116 ? 5.162 7.929 -3.212 1.00 93.88 116 GLU A C 1
ATOM 931 O O . GLU A 1 116 ? 5.155 7.728 -2.005 1.00 93.88 116 GLU A O 1
ATOM 936 N N . THR A 1 117 ? 4.041 8.232 -3.877 1.00 93.88 117 THR A N 1
ATOM 937 C CA . THR A 1 117 ? 2.739 8.382 -3.203 1.00 93.88 117 THR A CA 1
ATOM 938 C C . THR A 1 117 ? 2.293 7.074 -2.540 1.00 93.88 117 THR A C 1
ATOM 940 O O . THR A 1 117 ? 1.867 7.083 -1.387 1.00 93.88 117 THR A O 1
ATOM 943 N N . LEU A 1 118 ? 2.461 5.928 -3.215 1.00 94.19 118 LEU A N 1
ATOM 944 C CA . LEU A 1 118 ? 2.204 4.610 -2.620 1.00 94.19 118 LEU A CA 1
ATOM 945 C C . LEU A 1 118 ? 3.093 4.334 -1.409 1.00 94.19 118 LEU A C 1
ATOM 947 O O . LEU A 1 118 ? 2.623 3.799 -0.406 1.00 94.19 118 LEU A O 1
ATOM 951 N N . LYS A 1 119 ? 4.380 4.672 -1.512 1.00 95.44 119 LYS A N 1
ATOM 952 C CA . LYS A 1 119 ? 5.355 4.507 -0.437 1.00 95.44 119 LYS A CA 1
ATOM 953 C C . LYS A 1 119 ? 4.986 5.356 0.774 1.00 95.44 119 LYS A C 1
ATOM 955 O O . LYS A 1 119 ? 4.933 4.809 1.871 1.00 95.44 119 LYS A O 1
ATOM 960 N N . GLU A 1 120 ? 4.703 6.643 0.585 1.00 95.44 120 GLU A N 1
ATOM 961 C CA . GLU A 1 120 ? 4.285 7.550 1.659 1.00 95.44 120 GLU A CA 1
ATOM 962 C C . GLU A 1 120 ? 3.043 7.015 2.372 1.00 95.44 120 GLU A C 1
ATOM 964 O O . GLU A 1 120 ? 3.045 6.862 3.595 1.00 95.44 120 GLU A O 1
ATOM 969 N N . TYR A 1 121 ? 2.017 6.646 1.607 1.00 95.38 121 TYR A N 1
ATOM 970 C CA . TYR A 1 121 ? 0.762 6.178 2.175 1.00 95.38 121 TYR A CA 1
ATOM 971 C C . TYR A 1 121 ? 0.930 4.848 2.928 1.00 95.38 121 TYR A C 1
ATOM 973 O O . TYR A 1 121 ? 0.466 4.700 4.062 1.00 95.38 121 TYR A O 1
ATOM 981 N N . ALA A 1 122 ? 1.672 3.897 2.351 1.00 95.31 122 ALA A N 1
ATOM 982 C CA . ALA A 1 122 ? 1.984 2.634 3.012 1.00 95.31 122 ALA A CA 1
ATOM 983 C C . ALA A 1 122 ? 2.803 2.833 4.294 1.00 95.31 122 ALA A C 1
ATOM 985 O O . ALA A 1 122 ? 2.503 2.205 5.310 1.00 95.31 122 ALA A O 1
ATOM 986 N N . MET A 1 123 ? 3.794 3.730 4.277 1.00 95.56 123 MET A N 1
ATOM 987 C CA . MET A 1 123 ? 4.611 4.045 5.448 1.00 95.56 123 MET A CA 1
ATOM 988 C C . MET A 1 123 ? 3.786 4.646 6.586 1.00 95.56 123 MET A C 1
ATOM 990 O O . MET A 1 123 ? 3.990 4.266 7.740 1.00 95.56 123 MET A O 1
ATOM 994 N N . GLN A 1 124 ? 2.846 5.548 6.289 1.00 95.06 124 GLN A N 1
ATOM 995 C CA . GLN A 1 124 ? 1.964 6.130 7.307 1.00 95.06 124 GLN A CA 1
ATOM 996 C C . GLN A 1 124 ? 1.025 5.084 7.917 1.00 95.06 124 GLN A C 1
ATOM 998 O O . GLN A 1 124 ? 0.798 5.092 9.124 1.00 95.06 124 GLN A O 1
ATOM 1003 N N . MET A 1 125 ? 0.565 4.112 7.124 1.00 94.88 125 MET A N 1
ATOM 1004 C CA . MET A 1 125 ? -0.166 2.942 7.628 1.00 94.88 125 MET A CA 1
ATOM 1005 C C . MET A 1 125 ? 0.707 1.941 8.410 1.00 94.88 125 MET A C 1
ATOM 1007 O O . MET A 1 125 ? 0.178 0.961 8.937 1.00 94.88 125 MET A O 1
ATOM 1011 N N . GLY A 1 126 ? 2.022 2.157 8.502 1.00 94.00 126 GLY A N 1
ATOM 1012 C CA . GLY A 1 126 ? 2.974 1.271 9.181 1.00 94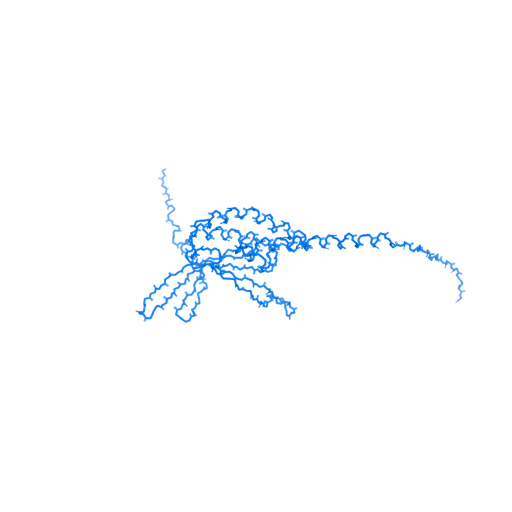.00 126 GLY A CA 1
ATOM 1013 C C . GLY A 1 126 ? 3.443 0.074 8.353 1.00 94.00 126 GLY A C 1
ATOM 1014 O O . GLY A 1 126 ? 3.979 -0.889 8.899 1.00 94.00 126 GLY A O 1
ATOM 1015 N N . GLY A 1 127 ? 3.231 0.107 7.037 1.00 95.00 127 GLY A N 1
ATOM 1016 C CA . GLY A 1 127 ? 3.797 -0.854 6.097 1.00 95.00 127 GLY A CA 1
ATOM 1017 C C . GLY A 1 127 ? 5.247 -0.530 5.738 1.00 95.00 127 GLY A C 1
ATOM 1018 O O . GLY A 1 127 ? 5.677 0.621 5.785 1.00 95.00 127 GLY A O 1
ATOM 1019 N N . SER A 1 128 ? 6.002 -1.552 5.343 1.00 94.81 128 SER A N 1
ATOM 1020 C CA . SER A 1 128 ? 7.338 -1.383 4.763 1.00 94.81 128 SER A CA 1
ATOM 1021 C C . SER A 1 128 ? 7.259 -1.297 3.241 1.00 94.81 128 SER A C 1
ATOM 1023 O O . SER A 1 128 ? 6.393 -1.921 2.628 1.00 94.81 128 SER A O 1
ATOM 1025 N N . TYR A 1 129 ? 8.175 -0.550 2.630 1.00 95.62 129 TYR A N 1
ATOM 1026 C CA . TYR A 1 129 ? 8.306 -0.413 1.183 1.00 95.62 129 TYR A CA 1
ATOM 1027 C C . TYR A 1 129 ? 9.707 -0.851 0.739 1.00 95.62 129 TYR A C 1
ATOM 1029 O O . TYR A 1 129 ? 10.722 -0.359 1.236 1.00 95.62 129 TYR A O 1
ATOM 1037 N N . GLN A 1 130 ? 9.771 -1.782 -0.209 1.00 94.69 130 GLN A N 1
ATOM 1038 C CA . GLN A 1 130 ? 10.998 -2.404 -0.703 1.00 94.69 130 GLN A CA 1
ATOM 1039 C C . GLN A 1 130 ? 11.125 -2.170 -2.208 1.00 94.69 130 GLN A C 1
ATOM 1041 O O . GLN A 1 130 ? 10.301 -2.659 -2.977 1.00 94.69 130 GLN A O 1
ATOM 1046 N N . ASN A 1 131 ? 12.168 -1.460 -2.645 1.00 93.12 131 ASN A N 1
ATOM 1047 C CA . ASN A 1 131 ? 12.520 -1.398 -4.065 1.00 93.12 131 ASN A CA 1
ATOM 1048 C C . ASN A 1 131 ? 13.444 -2.555 -4.404 1.00 93.12 131 ASN A C 1
ATOM 1050 O O . ASN A 1 131 ? 14.404 -2.813 -3.678 1.00 93.12 131 ASN A O 1
ATOM 1054 N N . MET A 1 132 ? 13.205 -3.195 -5.541 1.00 93.38 132 MET A N 1
ATOM 1055 C CA . MET A 1 132 ? 14.020 -4.304 -6.013 1.00 93.38 132 MET A CA 1
ATOM 1056 C C . MET A 1 132 ? 14.461 -4.059 -7.450 1.00 93.38 132 MET A C 1
ATOM 1058 O O . MET A 1 132 ? 13.743 -3.463 -8.249 1.00 93.38 132 MET A O 1
ATOM 1062 N N . LYS A 1 133 ? 15.630 -4.582 -7.800 1.00 94.31 133 LYS A N 1
ATOM 1063 C CA . LYS A 1 133 ? 16.058 -4.788 -9.180 1.00 94.31 133 LYS A CA 1
ATOM 1064 C C . LYS A 1 133 ? 15.839 -6.251 -9.519 1.00 94.31 133 LYS A C 1
ATOM 1066 O O . LYS A 1 133 ? 16.312 -7.132 -8.808 1.00 94.31 133 LYS A O 1
ATOM 1071 N N . VAL A 1 134 ? 15.143 -6.506 -10.618 1.00 93.25 134 VAL A N 1
ATOM 1072 C CA . VAL A 1 134 ? 14.939 -7.855 -11.141 1.00 93.25 134 VAL A CA 1
ATOM 1073 C C . VAL A 1 134 ? 15.564 -7.942 -12.520 1.00 93.25 134 VAL A C 1
ATOM 1075 O O . VAL A 1 134 ? 15.136 -7.249 -13.446 1.00 93.25 134 VAL A O 1
ATOM 1078 N N . VAL A 1 135 ? 16.570 -8.801 -12.648 1.00 95.00 135 VAL A N 1
ATOM 1079 C CA . VAL A 1 135 ? 17.210 -9.145 -13.919 1.00 95.00 135 VAL A CA 1
ATOM 1080 C C . VAL A 1 135 ? 16.640 -10.480 -14.377 1.00 95.00 135 VAL A C 1
ATOM 1082 O O . VAL A 1 135 ? 16.722 -11.465 -13.651 1.00 95.00 135 VAL A O 1
ATOM 1085 N N . THR A 1 136 ? 16.020 -10.511 -15.552 1.00 94.56 136 THR A N 1
ATOM 1086 C CA . THR A 1 136 ? 15.488 -11.732 -16.168 1.00 94.56 136 THR A CA 1
ATOM 1087 C C . THR A 1 136 ? 16.359 -12.108 -17.355 1.00 94.56 136 THR A C 1
ATOM 1089 O O . THR A 1 136 ? 16.447 -11.332 -18.305 1.00 94.56 136 THR A O 1
ATOM 1092 N N . LYS A 1 137 ? 16.965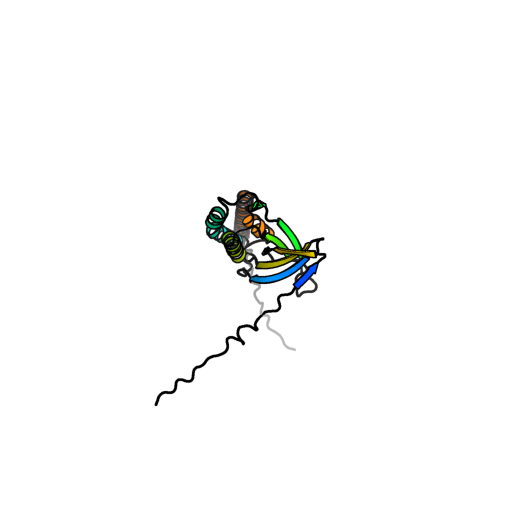 -13.295 -17.320 1.00 94.00 137 LYS A N 1
ATOM 1093 C CA . LYS A 1 137 ? 17.690 -13.860 -18.458 1.00 94.00 137 LYS A CA 1
ATOM 1094 C C . LYS A 1 137 ? 16.692 -14.466 -19.445 1.00 94.00 137 LYS A C 1
ATOM 1096 O O . LYS A 1 137 ? 15.887 -15.330 -19.079 1.00 94.00 137 LYS A O 1
ATOM 1101 N N . LEU A 1 138 ? 16.700 -13.962 -20.670 1.00 93.38 138 LEU A N 1
ATOM 1102 C CA . LEU A 1 138 ? 15.851 -14.427 -21.758 1.00 93.38 138 LEU A CA 1
ATOM 1103 C C . LEU A 1 138 ? 16.483 -15.654 -22.450 1.00 93.38 138 LEU A C 1
ATOM 1105 O O . LEU A 1 138 ? 17.678 -15.907 -22.273 1.00 93.38 138 LEU A O 1
ATOM 1109 N N . PRO A 1 139 ? 15.699 -16.453 -23.200 1.00 92.50 139 PRO A N 1
ATOM 1110 C CA . PRO A 1 139 ? 16.197 -17.672 -23.850 1.00 92.50 139 PRO A CA 1
ATOM 1111 C C . PRO A 1 139 ? 17.333 -17.436 -24.855 1.00 92.50 139 PRO A C 1
ATOM 1113 O O . PRO A 1 139 ? 18.160 -18.316 -25.055 1.00 92.50 139 PRO A O 1
ATOM 1116 N N . ASP A 1 140 ? 17.392 -16.244 -25.449 1.00 93.62 140 ASP A N 1
ATOM 1117 C CA . ASP A 1 140 ? 18.446 -15.791 -26.366 1.00 93.62 140 ASP A CA 1
ATOM 1118 C C . ASP A 1 140 ? 19.740 -15.352 -25.648 1.00 93.62 140 ASP A C 1
ATOM 1120 O O . ASP A 1 140 ? 20.697 -14.921 -26.284 1.00 93.62 140 ASP A O 1
ATOM 1124 N N . GLY A 1 141 ? 19.776 -15.450 -24.315 1.00 89.00 141 GLY A N 1
ATOM 1125 C CA . GLY A 1 141 ? 20.901 -15.040 -23.480 1.00 89.00 141 GLY A CA 1
ATOM 1126 C C . GLY A 1 141 ? 20.899 -13.560 -23.094 1.00 89.00 141 GLY A C 1
ATOM 1127 O O . GLY A 1 141 ? 21.728 -13.172 -22.269 1.00 89.00 141 GLY A O 1
ATOM 1128 N N . SER A 1 142 ? 19.974 -12.750 -23.617 1.00 94.44 142 SER A N 1
ATOM 1129 C CA . SER A 1 142 ? 19.862 -11.332 -23.271 1.00 94.44 142 SER A CA 1
ATOM 1130 C C . SER A 1 142 ? 19.264 -11.120 -21.872 1.00 94.44 142 SER A C 1
ATOM 1132 O O . SER A 1 142 ? 18.632 -12.004 -21.286 1.00 94.44 142 SER A O 1
ATOM 1134 N N . GLU A 1 143 ? 19.473 -9.931 -21.302 1.00 94.69 143 GLU A N 1
ATOM 1135 C CA . GLU A 1 143 ? 18.973 -9.575 -19.974 1.00 94.69 143 GLU A CA 1
ATOM 1136 C C . GLU A 1 143 ? 17.906 -8.484 -20.040 1.00 94.69 143 GLU A C 1
ATOM 1138 O O . GLU A 1 143 ? 18.148 -7.371 -20.508 1.00 94.69 143 GLU A O 1
ATOM 1143 N N . LYS A 1 144 ? 16.738 -8.759 -19.455 1.00 94.31 144 LYS A N 1
ATOM 1144 C CA . LYS A 1 144 ? 15.698 -7.757 -19.215 1.00 94.31 144 LYS A CA 1
ATOM 1145 C C . LYS A 1 144 ? 15.735 -7.295 -17.763 1.00 94.31 144 LYS A C 1
ATOM 1147 O O . LYS A 1 144 ? 15.504 -8.083 -16.846 1.00 94.31 144 LYS A O 1
ATOM 1152 N N . LYS A 1 145 ? 15.979 -6.002 -17.554 1.00 94.38 145 LYS A N 1
ATOM 1153 C CA . LYS A 1 145 ? 16.001 -5.371 -16.227 1.00 94.38 145 LYS A CA 1
ATOM 1154 C C . LYS A 1 145 ? 14.651 -4.719 -15.929 1.00 94.38 145 LYS A C 1
ATOM 1156 O O . LYS A 1 145 ? 14.056 -4.087 -16.795 1.00 94.38 145 LYS A O 1
ATOM 1161 N N . SER A 1 146 ? 14.170 -4.873 -14.702 1.00 92.62 146 SER A N 1
ATOM 1162 C CA . SER A 1 146 ? 12.963 -4.210 -14.201 1.00 92.62 146 SER A CA 1
ATOM 1163 C C . SER A 1 146 ? 13.156 -3.782 -12.751 1.00 92.62 146 SER A C 1
ATOM 1165 O O . SER A 1 146 ? 13.980 -4.355 -12.037 1.00 92.62 146 SER A O 1
ATOM 1167 N N . PHE A 1 147 ? 12.396 -2.773 -12.330 1.00 92.12 147 PHE A N 1
ATOM 1168 C CA . PHE A 1 147 ? 12.499 -2.176 -10.998 1.00 92.12 147 PHE A CA 1
ATOM 1169 C C . PHE A 1 147 ? 11.144 -2.198 -10.281 1.00 92.12 147 PHE A C 1
ATOM 1171 O O . PHE A 1 147 ? 10.508 -1.152 -10.136 1.00 92.12 147 PHE A O 1
ATOM 1178 N N . PRO A 1 148 ? 10.617 -3.389 -9.943 1.00 92.38 148 PRO A N 1
ATOM 1179 C CA . PRO A 1 148 ? 9.392 -3.485 -9.169 1.00 92.38 148 PRO A CA 1
ATOM 1180 C C . PRO A 1 148 ? 9.634 -3.051 -7.723 1.00 92.38 148 PRO A C 1
ATOM 1182 O O . PRO A 1 148 ? 10.766 -3.034 -7.229 1.00 92.38 148 PRO A O 1
ATOM 1185 N N . ALA A 1 149 ? 8.539 -2.783 -7.028 1.00 94.12 149 ALA A N 1
ATOM 1186 C CA . ALA A 1 149 ? 8.564 -2.614 -5.590 1.00 94.12 149 ALA A CA 1
ATOM 1187 C C . ALA A 1 149 ? 7.580 -3.559 -4.901 1.00 94.12 149 ALA A C 1
ATOM 1189 O O . ALA A 1 149 ? 6.744 -4.213 -5.531 1.00 94.12 149 ALA A O 1
ATOM 1190 N N . GLN A 1 150 ? 7.724 -3.663 -3.592 1.00 95.06 150 GLN A N 1
ATOM 1191 C CA . GLN A 1 150 ? 6.888 -4.483 -2.740 1.00 95.06 150 GLN A CA 1
ATOM 1192 C C . GLN A 1 150 ? 6.538 -3.701 -1.486 1.00 95.06 150 GLN A C 1
ATOM 1194 O O . GLN A 1 150 ? 7.405 -3.086 -0.870 1.00 95.06 150 GLN A O 1
ATOM 1199 N N . ILE A 1 151 ? 5.270 -3.762 -1.111 1.00 96.38 151 ILE A N 1
ATOM 1200 C CA . ILE A 1 151 ? 4.765 -3.223 0.143 1.00 96.38 151 ILE A CA 1
ATOM 1201 C C . ILE A 1 151 ? 4.387 -4.395 1.033 1.00 96.38 151 ILE A C 1
ATOM 1203 O O . ILE A 1 151 ? 3.815 -5.373 0.553 1.00 96.38 151 ILE A O 1
ATOM 1207 N N . GLU A 1 152 ? 4.716 -4.317 2.315 1.00 95.38 152 GLU A N 1
ATOM 1208 C CA . GLU A 1 152 ? 4.397 -5.361 3.284 1.00 95.38 152 GLU A CA 1
ATOM 1209 C C . GLU A 1 152 ? 3.808 -4.750 4.552 1.00 95.38 152 GLU A C 1
ATOM 1211 O O . GLU A 1 152 ? 4.431 -3.909 5.197 1.00 95.38 152 GLU A O 1
ATOM 1216 N N . PHE A 1 153 ? 2.614 -5.209 4.907 1.00 95.25 153 PHE A N 1
ATOM 1217 C CA . PHE A 1 153 ? 1.899 -4.879 6.131 1.00 95.25 153 PHE A CA 1
ATOM 1218 C C . PHE A 1 153 ? 1.970 -6.065 7.101 1.00 95.25 153 PHE A C 1
ATOM 1220 O O . PHE A 1 153 ? 1.802 -7.214 6.688 1.00 95.25 153 PHE A O 1
ATOM 1227 N N . GLY A 1 154 ? 2.204 -5.793 8.386 1.00 90.62 154 GLY A N 1
ATOM 1228 C CA . GLY A 1 154 ? 2.356 -6.806 9.438 1.00 90.62 154 GLY A CA 1
ATOM 1229 C C . GLY A 1 154 ? 1.674 -6.397 10.744 1.00 90.62 154 GLY A C 1
ATOM 1230 O O . GLY A 1 154 ? 0.678 -5.686 10.737 1.00 90.62 154 GLY A O 1
ATOM 1231 N N . LYS A 1 155 ? 2.202 -6.836 11.889 1.00 84.00 155 LYS A N 1
ATOM 1232 C CA . LYS A 1 155 ? 1.574 -6.630 13.211 1.00 84.00 155 LYS A CA 1
ATOM 1233 C C . LYS A 1 155 ? 1.522 -5.181 13.722 1.00 84.00 155 LYS A C 1
ATOM 1235 O O . LYS A 1 155 ? 0.719 -4.910 14.609 1.00 84.00 155 LYS A O 1
ATOM 1240 N N . ASN A 1 156 ? 2.383 -4.297 13.217 1.00 84.19 156 ASN A N 1
ATOM 1241 C CA . ASN A 1 156 ? 2.578 -2.928 13.726 1.00 84.19 156 ASN A CA 1
ATOM 1242 C C . ASN A 1 156 ? 1.955 -1.862 12.810 1.00 84.19 156 ASN A C 1
ATOM 1244 O O . ASN A 1 156 ? 2.413 -0.721 12.759 1.00 84.19 156 ASN A O 1
ATOM 1248 N N . THR A 1 157 ? 0.938 -2.251 12.046 1.00 91.44 157 THR A N 1
ATOM 1249 C CA . THR A 1 157 ? 0.213 -1.357 11.145 1.00 91.44 157 THR A CA 1
ATOM 1250 C C . THR A 1 157 ? -0.881 -0.591 11.880 1.00 91.44 157 THR A C 1
ATOM 1252 O O . THR A 1 157 ? -1.296 -0.974 12.973 1.00 91.44 157 THR A O 1
ATOM 1255 N N . ALA A 1 158 ? -1.369 0.494 11.276 1.00 90.12 158 ALA A N 1
ATOM 1256 C CA . ALA A 1 158 ? -2.395 1.360 11.863 1.00 90.12 158 ALA A CA 1
ATOM 1257 C C . ALA A 1 158 ? -3.684 0.599 12.227 1.00 90.12 158 ALA A C 1
ATOM 1259 O O . ALA A 1 158 ? -4.369 0.957 13.182 1.00 90.12 158 ALA A O 1
ATOM 1260 N N . TYR A 1 159 ? -3.980 -0.472 11.487 1.00 90.38 159 TYR A N 1
ATOM 1261 C CA . TYR A 1 159 ? -5.051 -1.426 11.761 1.00 90.38 159 TYR A CA 1
ATOM 1262 C C . TYR A 1 159 ? -4.581 -2.846 11.398 1.00 90.38 159 TYR A C 1
ATOM 1264 O O . TYR A 1 159 ? -3.387 -3.125 11.431 1.00 90.38 159 TYR A O 1
ATOM 1272 N N . SER A 1 160 ? -5.475 -3.773 11.043 1.00 89.88 160 SER A N 1
ATOM 1273 C CA . SER A 1 160 ? -5.060 -5.082 10.515 1.00 89.88 160 SER A CA 1
ATOM 1274 C C . SER A 1 160 ? -4.363 -4.967 9.150 1.00 89.88 160 SER A C 1
ATOM 1276 O O . SER A 1 160 ? -4.795 -4.187 8.298 1.00 89.88 160 SER A O 1
ATOM 1278 N N . ALA A 1 161 ? -3.342 -5.798 8.917 1.00 91.94 161 ALA A N 1
ATOM 1279 C CA . ALA A 1 161 ? -2.534 -5.780 7.695 1.00 91.94 161 ALA A CA 1
ATOM 1280 C C . ALA A 1 161 ? -3.356 -5.905 6.399 1.00 91.94 161 ALA A C 1
ATOM 1282 O O . ALA A 1 161 ? -3.056 -5.263 5.397 1.00 91.94 161 ALA A O 1
ATOM 1283 N N . GLU A 1 162 ? -4.408 -6.726 6.408 1.00 91.06 162 GLU A N 1
ATOM 1284 C CA . GLU A 1 162 ? -5.301 -6.907 5.259 1.00 91.06 162 GLU A CA 1
ATOM 1285 C C . GLU A 1 162 ? -6.146 -5.662 4.968 1.00 91.06 162 GLU A C 1
ATOM 1287 O O . GLU A 1 162 ? -6.287 -5.270 3.814 1.00 91.06 162 GLU A O 1
ATOM 1292 N N . VAL A 1 163 ? -6.676 -5.012 6.004 1.00 90.94 163 VAL A N 1
ATOM 1293 C CA . VAL A 1 163 ? -7.468 -3.783 5.850 1.00 90.94 163 VAL A CA 1
ATOM 1294 C C . VAL A 1 163 ? -6.600 -2.646 5.318 1.00 90.94 163 VAL A C 1
ATOM 1296 O O . VAL A 1 163 ? -6.994 -1.993 4.355 1.00 90.94 163 VAL A O 1
ATOM 1299 N N . CYS A 1 164 ? -5.399 -2.452 5.876 1.00 92.50 164 CYS A N 1
ATOM 1300 C CA . CYS A 1 164 ? -4.443 -1.465 5.364 1.00 92.50 164 CYS A CA 1
ATOM 1301 C C . CYS A 1 164 ? -4.116 -1.719 3.885 1.00 92.50 164 CYS A C 1
ATOM 1303 O O . CYS A 1 164 ? -4.127 -0.795 3.075 1.00 92.50 164 CYS A O 1
ATOM 1305 N N . ALA A 1 165 ? -3.907 -2.985 3.513 1.00 92.94 165 ALA A N 1
ATOM 1306 C CA . ALA A 1 165 ? -3.660 -3.356 2.129 1.00 92.94 165 ALA A CA 1
ATOM 1307 C C . ALA A 1 165 ? -4.846 -3.035 1.208 1.00 92.94 165 ALA A C 1
ATOM 1309 O O . ALA A 1 165 ? -4.657 -2.395 0.177 1.00 92.94 165 ALA A O 1
ATOM 1310 N N . LYS A 1 166 ? -6.068 -3.427 1.580 1.00 90.81 166 LYS A N 1
ATOM 1311 C CA . LYS A 1 166 ? -7.273 -3.170 0.776 1.00 90.81 166 LYS A CA 1
ATOM 1312 C C . LYS A 1 166 ? -7.527 -1.676 0.566 1.00 90.81 166 LYS A C 1
ATOM 1314 O O . LYS A 1 166 ? -7.792 -1.264 -0.562 1.00 90.81 166 LYS A O 1
ATOM 1319 N N . ILE A 1 167 ? -7.354 -0.864 1.611 1.00 90.62 167 ILE A N 1
ATOM 1320 C CA . ILE A 1 167 ? -7.476 0.598 1.517 1.00 90.62 167 ILE A CA 1
ATOM 1321 C C . ILE A 1 167 ? -6.416 1.167 0.571 1.00 90.62 167 ILE A C 1
ATOM 1323 O O . ILE A 1 167 ? -6.758 1.929 -0.331 1.00 90.62 167 ILE A O 1
ATOM 1327 N N . LEU A 1 168 ? -5.149 0.752 0.700 1.00 91.62 168 LEU A N 1
ATOM 1328 C CA . LEU A 1 168 ? -4.088 1.197 -0.211 1.00 91.62 168 LEU A CA 1
ATOM 1329 C C . LEU A 1 168 ? -4.425 0.870 -1.678 1.00 91.62 168 LEU A C 1
ATOM 1331 O O . LEU A 1 168 ? -4.193 1.685 -2.574 1.00 91.62 168 LEU A O 1
ATOM 1335 N N . LEU A 1 169 ? -5.032 -0.290 -1.927 1.00 89.19 169 LEU A N 1
ATOM 1336 C CA . LEU A 1 169 ? -5.468 -0.715 -3.259 1.00 89.19 169 LEU A CA 1
ATOM 1337 C C . LEU A 1 169 ? -6.742 -0.013 -3.755 1.00 89.19 169 LEU A C 1
ATOM 1339 O O . LEU A 1 169 ? -7.028 -0.073 -4.946 1.00 89.19 169 LEU A O 1
ATOM 1343 N N . GLY A 1 170 ? -7.486 0.662 -2.876 1.00 83.75 170 GLY A N 1
ATOM 1344 C CA . GLY A 1 170 ? -8.793 1.244 -3.193 1.00 83.75 170 GLY A CA 1
ATOM 1345 C C . GLY A 1 170 ? -9.900 0.197 -3.368 1.00 83.75 170 GLY A C 1
ATOM 1346 O O . GLY A 1 170 ? -10.961 0.514 -3.895 1.00 83.75 170 GLY A O 1
ATOM 1347 N N . VAL A 1 171 ? -9.665 -1.047 -2.940 1.00 81.81 171 VAL A N 1
ATOM 1348 C CA . VAL A 1 171 ? -10.620 -2.158 -3.062 1.00 81.81 171 VAL A CA 1
ATOM 1349 C C . VAL A 1 171 ? -11.639 -2.064 -1.933 1.00 81.81 171 VAL A C 1
ATOM 1351 O O . VAL A 1 171 ? -11.251 -2.029 -0.767 1.00 81.81 171 VAL A O 1
ATOM 1354 N N . ASP A 1 172 ? -12.927 -2.023 -2.284 1.00 76.06 172 ASP A N 1
ATOM 1355 C CA . ASP A 1 172 ? -14.062 -2.002 -1.349 1.00 76.06 172 ASP A CA 1
ATOM 1356 C C . ASP A 1 172 ? -13.954 -0.916 -0.262 1.00 76.06 172 ASP A C 1
ATOM 1358 O O . ASP A 1 172 ? -14.435 -1.083 0.857 1.00 76.06 172 ASP A O 1
ATOM 1362 N N . ARG A 1 173 ? -13.307 0.217 -0.575 1.00 75.50 173 ARG A N 1
ATOM 1363 C CA . ARG A 1 173 ? -12.945 1.265 0.396 1.00 75.50 173 ARG A CA 1
ATOM 1364 C C . ARG A 1 173 ? -14.135 1.723 1.238 1.00 75.50 173 ARG A C 1
ATOM 1366 O O . ARG A 1 173 ? -14.043 1.755 2.460 1.00 75.50 173 ARG A O 1
ATOM 1373 N N . GLU A 1 174 ? -15.242 2.077 0.593 1.00 76.25 174 GLU A N 1
ATOM 1374 C CA . GLU A 1 174 ? -16.438 2.578 1.281 1.00 76.25 174 GLU A CA 1
ATOM 1375 C C . GLU A 1 174 ? -17.064 1.511 2.175 1.00 76.25 174 GLU A C 1
ATOM 1377 O O . GLU A 1 174 ? -17.431 1.795 3.313 1.00 76.25 174 GLU A O 1
ATOM 1382 N N . GLN A 1 175 ? -17.108 0.264 1.704 1.00 82.25 175 GLN A N 1
ATOM 1383 C CA . GLN A 1 175 ? -17.589 -0.855 2.503 1.00 82.25 175 GLN A CA 1
ATOM 1384 C C . GLN A 1 175 ? -16.686 -1.097 3.717 1.00 82.25 175 GLN A C 1
ATOM 1386 O O . GLN A 1 175 ? -17.188 -1.234 4.827 1.00 82.25 175 GLN A O 1
ATOM 1391 N N . ILE A 1 176 ? -15.364 -1.078 3.540 1.00 82.19 176 ILE A N 1
ATOM 1392 C CA . ILE A 1 176 ? -14.397 -1.246 4.631 1.00 82.19 176 ILE A CA 1
ATOM 1393 C C . ILE A 1 176 ? -14.552 -0.130 5.664 1.00 82.19 176 ILE A C 1
ATOM 1395 O O . ILE A 1 176 ? -14.593 -0.412 6.860 1.00 82.19 176 ILE A O 1
ATOM 1399 N N . ILE A 1 177 ? -14.679 1.125 5.225 1.00 77.38 177 ILE A N 1
ATOM 1400 C CA . ILE A 1 177 ? -14.906 2.264 6.123 1.00 77.38 177 ILE A CA 1
ATOM 1401 C C . ILE A 1 177 ? -16.227 2.083 6.885 1.00 77.38 177 ILE A C 1
ATOM 1403 O O . ILE A 1 177 ? -16.248 2.247 8.105 1.00 77.38 177 ILE A O 1
ATOM 1407 N N . ASN A 1 178 ? -17.303 1.682 6.205 1.00 83.25 178 ASN A N 1
ATOM 1408 C CA . ASN A 1 178 ? -18.607 1.451 6.828 1.00 83.25 178 ASN A CA 1
ATOM 1409 C C . ASN A 1 178 ? -18.571 0.306 7.850 1.00 83.25 178 ASN A C 1
ATOM 1411 O O . ASN A 1 178 ? -19.041 0.473 8.974 1.00 83.25 178 ASN A O 1
ATOM 1415 N N . GLU A 1 179 ? -17.960 -0.828 7.508 1.00 82.94 179 GLU A N 1
ATOM 1416 C CA . GLU A 1 179 ? -17.805 -1.970 8.416 1.00 82.94 179 GLU A CA 1
ATOM 1417 C C . GLU A 1 179 ? -16.977 -1.603 9.650 1.00 82.94 179 GLU A C 1
ATOM 1419 O O . GLU A 1 179 ? -17.287 -2.007 10.775 1.00 82.94 179 GLU A O 1
ATOM 1424 N N . ILE A 1 180 ? -15.919 -0.815 9.454 1.00 78.81 180 ILE A N 1
ATOM 1425 C CA . ILE A 1 180 ? -15.087 -0.298 10.535 1.00 78.81 180 ILE A CA 1
ATOM 1426 C C . ILE A 1 180 ? -15.913 0.604 11.463 1.00 78.81 180 ILE A C 1
ATOM 1428 O O . ILE A 1 180 ? -15.860 0.450 12.687 1.00 78.81 180 ILE A O 1
ATOM 1432 N N . MET A 1 181 ? -16.718 1.500 10.894 1.00 77.44 181 MET A N 1
ATOM 1433 C CA . MET A 1 181 ? -17.597 2.391 11.650 1.00 77.44 181 MET A CA 1
ATOM 1434 C C . MET A 1 181 ? -18.662 1.641 12.440 1.00 77.44 181 MET A C 1
ATOM 1436 O O . MET A 1 181 ? -18.884 1.933 13.617 1.00 77.44 181 MET A O 1
ATOM 1440 N N . GLU A 1 182 ? -19.282 0.635 11.833 1.00 83.56 182 GLU A N 1
ATOM 1441 C CA . GLU A 1 182 ? -20.291 -0.185 12.494 1.00 83.56 182 GLU A CA 1
ATOM 1442 C C . GLU A 1 182 ? -19.695 -0.981 13.665 1.00 83.56 182 GLU A C 1
ATOM 1444 O O . GLU A 1 182 ? -20.295 -1.068 14.740 1.00 83.56 182 GLU A O 1
ATOM 1449 N N . ARG A 1 183 ? -18.477 -1.519 13.501 1.00 76.94 183 ARG A N 1
ATOM 1450 C CA . ARG A 1 183 ? -17.747 -2.192 14.589 1.00 76.94 183 ARG A CA 1
ATOM 1451 C C . ARG A 1 183 ? -17.419 -1.240 15.736 1.00 76.94 183 ARG A C 1
ATOM 1453 O O . ARG A 1 183 ? -17.534 -1.652 16.889 1.00 76.94 183 ARG A O 1
ATOM 1460 N N . SER A 1 184 ? -17.042 0.003 15.432 1.00 76.25 184 SER A N 1
ATOM 1461 C CA . SER A 1 184 ? -16.812 1.038 16.447 1.00 76.25 184 SER A CA 1
ATOM 1462 C C . SER A 1 184 ? -18.089 1.327 17.241 1.00 76.25 184 SER A C 1
ATOM 1464 O O . SER A 1 184 ? -18.086 1.251 18.470 1.00 76.25 184 SER A O 1
ATOM 1466 N N . LYS A 1 185 ? -19.213 1.533 16.541 1.00 80.25 185 LYS A N 1
ATOM 1467 C CA . LYS A 1 185 ? -20.520 1.784 17.162 1.00 80.25 185 LYS A CA 1
ATOM 1468 C C . LYS A 1 185 ? -20.941 0.640 18.092 1.00 80.25 185 LYS A C 1
ATOM 1470 O O . LYS A 1 185 ? -21.235 0.874 19.260 1.00 80.25 185 LYS A O 1
ATOM 1475 N N . LYS A 1 186 ? -20.858 -0.609 17.619 1.00 82.06 186 LYS A N 1
ATOM 1476 C CA . LYS A 1 186 ? -21.160 -1.807 18.426 1.00 82.06 186 LYS A CA 1
ATOM 1477 C C . LYS A 1 186 ? -20.248 -1.946 19.649 1.00 82.06 186 LYS A C 1
ATOM 1479 O O . LYS A 1 186 ? -20.676 -2.455 20.683 1.00 82.06 186 LYS A O 1
ATOM 1484 N N . ALA A 1 187 ? -18.980 -1.545 19.544 1.00 75.56 187 ALA A N 1
ATOM 1485 C CA . ALA A 1 187 ? -18.056 -1.569 20.675 1.00 75.56 187 ALA A CA 1
ATOM 1486 C C . ALA A 1 187 ? -18.425 -0.518 21.736 1.00 75.56 187 ALA A C 1
ATOM 1488 O O . ALA A 1 187 ? -18.409 -0.840 22.924 1.00 75.56 187 ALA A O 1
ATOM 1489 N N . GLN A 1 188 ? -18.811 0.690 21.312 1.00 79.06 188 GLN A N 1
ATOM 1490 C CA . GLN A 1 188 ? -19.281 1.756 22.204 1.00 79.06 188 GLN A CA 1
ATOM 1491 C C . GLN A 1 188 ? -20.595 1.385 22.908 1.00 79.06 188 GLN A C 1
ATOM 1493 O O . GLN A 1 188 ? -20.686 1.535 24.126 1.00 79.06 188 GLN A O 1
ATOM 1498 N N . GLU A 1 189 ? -21.569 0.830 22.179 1.00 82.50 189 GLU A N 1
ATOM 1499 C CA . GLU A 1 189 ? -22.852 0.363 22.736 1.00 82.50 189 GLU A CA 1
ATOM 1500 C C . GLU A 1 189 ? -22.630 -0.687 23.839 1.00 82.50 189 GLU A C 1
ATOM 1502 O O . GLU A 1 189 ? -23.110 -0.533 24.961 1.00 82.50 189 GLU A O 1
ATOM 1507 N N . ARG A 1 190 ? -21.784 -1.696 23.587 1.00 77.50 190 ARG A N 1
ATOM 1508 C CA . ARG A 1 190 ? -21.430 -2.719 24.592 1.00 77.50 190 ARG A CA 1
ATOM 1509 C C . ARG A 1 190 ? -20.702 -2.153 25.810 1.00 77.50 190 ARG A C 1
ATOM 1511 O O . ARG A 1 190 ? -20.779 -2.728 26.896 1.00 77.50 190 ARG A O 1
ATOM 1518 N N . GLN A 1 191 ? -19.924 -1.087 25.636 1.00 74.38 191 GLN A N 1
ATOM 1519 C CA . GLN A 1 191 ? -19.225 -0.440 26.743 1.00 74.38 191 GLN A CA 1
ATOM 1520 C C . GLN A 1 191 ? -20.209 0.347 27.617 1.00 74.38 191 GLN A C 1
ATOM 1522 O O . GLN A 1 191 ? -20.134 0.242 28.840 1.00 74.38 191 GLN A O 1
ATOM 1527 N N . GLN A 1 192 ? -21.176 1.040 27.007 1.00 75.12 192 GLN A N 1
ATOM 1528 C CA . GLN A 1 192 ? -22.261 1.718 27.722 1.00 75.12 192 GLN A CA 1
ATOM 1529 C C . GLN A 1 192 ? -23.165 0.734 28.479 1.00 75.12 192 GLN A C 1
ATOM 1531 O O . GLN A 1 192 ? -23.442 0.961 29.657 1.00 75.12 192 GLN A O 1
ATOM 1536 N N . GLU A 1 193 ? -23.544 -0.391 27.864 1.00 75.25 193 GLU A N 1
ATOM 1537 C CA . GLU A 1 193 ? -24.335 -1.446 28.522 1.00 75.25 193 GLU A CA 1
ATOM 1538 C C . GLU A 1 193 ? -23.624 -2.019 29.760 1.00 75.25 193 GLU A C 1
ATOM 1540 O O . GLU A 1 193 ? -24.240 -2.217 30.809 1.00 75.25 193 GLU A O 1
ATOM 1545 N N . LYS A 1 194 ? -22.303 -2.234 29.686 1.00 73.00 194 LYS A N 1
ATOM 1546 C CA . LYS A 1 194 ? -21.510 -2.702 30.836 1.00 73.00 194 LYS A CA 1
ATOM 1547 C C . LYS A 1 194 ? -21.417 -1.665 31.954 1.00 73.00 194 LYS A C 1
ATOM 1549 O O . LYS A 1 194 ? -21.466 -2.032 33.129 1.00 73.00 194 LYS A O 1
ATOM 1554 N N . SER A 1 195 ? -21.283 -0.384 31.615 1.00 67.81 195 SER A N 1
ATOM 1555 C CA . SER A 1 195 ? -21.260 0.699 32.604 1.00 67.81 195 SER A CA 1
ATOM 1556 C C . SER A 1 195 ? -22.601 0.846 33.329 1.00 67.81 195 SER A C 1
ATOM 1558 O O . SER A 1 195 ? -22.603 1.067 34.538 1.00 67.81 195 SER A O 1
ATOM 1560 N N . GLN A 1 196 ? -23.726 0.637 32.637 1.00 62.25 196 GLN A N 1
ATOM 1561 C CA . GLN A 1 196 ? -25.058 0.636 33.253 1.00 62.25 196 GLN A CA 1
ATOM 1562 C C . GLN A 1 196 ? -25.281 -0.593 34.154 1.00 62.25 196 GLN A C 1
ATOM 1564 O O . GLN A 1 196 ? -25.699 -0.434 35.297 1.00 62.25 196 GLN A O 1
ATOM 1569 N N . GLN A 1 197 ? -24.871 -1.796 33.731 1.00 55.78 197 GLN A N 1
ATOM 1570 C CA . GLN A 1 197 ? -24.970 -3.008 34.568 1.00 55.78 197 GLN A CA 1
ATOM 1571 C C . GLN A 1 197 ? -24.079 -2.987 35.822 1.00 55.78 197 GLN A C 1
ATOM 1573 O O . GLN A 1 197 ? -24.355 -3.689 36.794 1.00 55.78 197 GLN A O 1
ATOM 1578 N N . THR A 1 198 ? -22.994 -2.206 35.820 1.00 52.78 198 THR A N 1
ATOM 1579 C CA . THR A 1 198 ? -22.122 -2.065 37.001 1.00 52.78 198 THR A CA 1
ATOM 1580 C C . THR A 1 198 ? -22.672 -1.029 37.989 1.00 52.78 198 THR A C 1
ATOM 1582 O O . THR A 1 198 ? -22.443 -1.163 39.188 1.00 52.78 198 THR A O 1
ATOM 1585 N N . ALA A 1 199 ? -23.436 -0.040 37.509 1.00 54.47 199 ALA A N 1
ATOM 1586 C CA . ALA A 1 199 ? -24.115 0.952 38.346 1.00 54.47 199 ALA A CA 1
ATOM 1587 C C . ALA A 1 199 ? -25.381 0.404 39.038 1.00 54.47 199 ALA A C 1
ATOM 1589 O O . ALA A 1 199 ? -25.772 0.920 40.080 1.00 54.47 199 ALA A O 1
ATOM 1590 N N . GLU A 1 200 ? -25.990 -0.660 38.504 1.00 50.84 200 GLU A N 1
ATOM 1591 C CA . GLU A 1 200 ? -27.197 -1.298 39.061 1.00 50.84 200 GLU A CA 1
ATOM 1592 C C . GLU A 1 200 ? -26.936 -2.487 40.003 1.00 50.84 200 GLU A C 1
ATOM 1594 O O . GLU A 1 200 ? -27.885 -3.127 40.455 1.00 50.84 200 GLU A O 1
ATOM 1599 N N . LYS A 1 201 ? -25.683 -2.805 40.366 1.00 42.69 201 LYS A N 1
ATOM 1600 C CA . LYS A 1 201 ? -25.454 -3.764 41.461 1.00 42.69 201 LYS A CA 1
ATOM 1601 C C . LYS A 1 201 ? -25.761 -3.090 42.805 1.00 42.69 201 LYS A C 1
ATOM 1603 O O . LYS A 1 201 ? -25.059 -2.140 43.154 1.00 42.69 201 LYS A O 1
ATOM 1608 N N . PRO A 1 202 ? -26.726 -3.586 43.606 1.00 41.88 202 PRO A N 1
ATOM 1609 C CA . PRO A 1 202 ? -26.888 -3.118 44.974 1.00 41.88 202 PRO A CA 1
ATOM 1610 C C . PRO A 1 202 ? -25.597 -3.400 45.745 1.00 41.88 202 PRO A C 1
ATOM 1612 O O . PRO A 1 202 ? -25.106 -4.533 45.748 1.00 41.88 202 PRO A O 1
ATOM 1615 N N . GLN A 1 203 ? -25.049 -2.378 46.402 1.00 44.31 203 GLN A N 1
ATOM 1616 C CA . GLN A 1 203 ? -24.093 -2.573 47.486 1.00 44.31 203 GLN A CA 1
ATOM 1617 C C . GLN A 1 203 ? -24.794 -3.410 48.558 1.00 44.31 203 GLN A C 1
ATOM 1619 O O . GLN A 1 203 ? -25.641 -2.908 49.293 1.00 44.31 203 GLN A O 1
ATOM 1624 N N . VAL A 1 204 ? -24.477 -4.703 48.625 1.00 45.41 204 VAL A N 1
ATOM 1625 C CA . VAL A 1 204 ? -24.779 -5.491 49.818 1.00 45.41 204 VAL A CA 1
ATOM 1626 C C . VAL A 1 204 ? -23.861 -4.953 50.906 1.00 45.41 204 VAL A C 1
ATOM 1628 O O . VAL A 1 204 ? -22.642 -5.076 50.830 1.00 45.41 204 VAL A O 1
ATOM 1631 N N . GLU A 1 205 ? -24.490 -4.278 51.855 1.00 43.41 205 GLU A N 1
ATOM 1632 C CA . GLU A 1 205 ? -23.940 -3.709 53.075 1.00 43.41 205 GLU A CA 1
ATOM 1633 C C . GLU A 1 205 ? -23.001 -4.715 53.764 1.00 43.41 205 GLU A C 1
ATOM 1635 O O . GLU A 1 205 ? -23.425 -5.741 54.302 1.00 43.41 205 GLU A O 1
ATOM 1640 N N . GLU A 1 206 ? -21.698 -4.442 53.712 1.00 43.09 206 GLU A N 1
ATOM 1641 C CA . GLU A 1 206 ? -20.675 -5.228 54.394 1.00 43.09 206 GLU A CA 1
ATOM 1642 C C . GLU A 1 206 ? -20.806 -4.975 55.907 1.00 43.09 206 GLU A C 1
ATOM 1644 O O . GLU A 1 206 ? -20.283 -4.005 56.464 1.00 43.09 206 GLU A O 1
ATOM 1649 N N . GLN A 1 207 ? -21.565 -5.832 56.595 1.00 44.97 207 GLN A N 1
ATOM 1650 C CA . GLN A 1 207 ? -21.584 -5.868 58.054 1.00 44.97 207 GLN A CA 1
ATOM 1651 C C . GLN A 1 207 ? -20.174 -6.185 58.570 1.00 44.97 207 GLN A C 1
ATOM 1653 O O . GLN A 1 207 ? -19.676 -7.303 58.446 1.00 44.97 207 GLN A O 1
ATOM 1658 N N . LYS A 1 208 ? -19.546 -5.183 59.195 1.00 46.41 208 LYS A N 1
ATOM 1659 C CA . LYS A 1 208 ? -18.344 -5.314 60.032 1.00 46.41 208 LYS A CA 1
ATOM 1660 C C . LYS A 1 208 ? -18.436 -6.544 60.951 1.00 46.41 208 LYS A C 1
ATOM 1662 O O . LYS A 1 208 ? -19.308 -6.562 61.825 1.00 46.41 208 LYS A O 1
ATOM 1667 N N . PRO A 1 209 ? -17.470 -7.477 60.929 1.00 40.44 209 PRO A N 1
ATOM 1668 C CA . PRO A 1 209 ? -17.220 -8.301 62.095 1.00 40.44 209 PRO A CA 1
ATOM 1669 C C . PRO A 1 209 ? -16.429 -7.470 63.117 1.00 40.44 209 PRO A C 1
ATOM 1671 O O . PRO A 1 209 ? -15.269 -7.118 62.910 1.00 40.44 209 PRO A O 1
ATOM 1674 N N . GLN A 1 210 ? -17.075 -7.128 64.236 1.00 51.47 210 GLN A N 1
ATOM 1675 C CA . GLN A 1 210 ? -16.397 -6.636 65.439 1.00 51.47 210 GLN A CA 1
ATOM 1676 C C . GLN A 1 210 ? -15.362 -7.668 65.927 1.00 51.47 210 GLN A C 1
ATOM 1678 O O . GLN A 1 210 ? -15.711 -8.843 66.083 1.00 51.47 210 GLN A O 1
ATOM 1683 N N . PRO A 1 211 ? -14.133 -7.263 66.291 1.00 45.66 211 PRO A N 1
ATOM 1684 C CA . PRO A 1 211 ? -13.227 -8.137 67.016 1.00 45.66 211 PRO A CA 1
ATOM 1685 C C . PRO A 1 211 ? -13.675 -8.205 68.482 1.00 45.66 211 PRO A C 1
ATOM 1687 O O . PRO A 1 211 ? -13.495 -7.262 69.255 1.00 45.66 211 PRO A O 1
ATOM 1690 N N . LYS A 1 212 ? -14.270 -9.332 68.888 1.00 45.78 212 LYS A N 1
ATOM 1691 C CA . LYS A 1 212 ? -14.483 -9.633 70.310 1.00 45.78 212 LYS A CA 1
ATOM 1692 C C . LYS A 1 212 ? -13.126 -9.848 70.983 1.00 45.78 212 LYS A C 1
ATOM 1694 O O . LYS A 1 212 ? -12.529 -10.914 70.873 1.00 45.78 212 LYS A O 1
ATOM 1699 N N . GLN A 1 213 ? -12.679 -8.845 71.737 1.00 51.00 213 GLN A N 1
ATOM 1700 C CA . GLN A 1 213 ? -11.752 -9.036 72.848 1.00 51.00 213 GLN A CA 1
ATOM 1701 C C . GLN A 1 213 ? -12.353 -10.054 73.829 1.00 51.00 213 GLN A C 1
ATOM 1703 O O . GLN A 1 213 ? -13.415 -9.814 74.405 1.00 51.00 213 GLN A O 1
ATOM 1708 N N . LYS A 1 214 ? -11.653 -11.161 74.080 1.00 49.06 214 LYS A N 1
ATOM 1709 C CA . LYS A 1 214 ? -11.801 -11.913 75.330 1.00 49.06 214 LYS A CA 1
ATOM 1710 C C . LYS A 1 214 ? -10.444 -12.025 76.014 1.00 49.06 214 LYS A C 1
ATOM 1712 O O . LYS A 1 214 ? -9.499 -12.597 75.486 1.00 49.06 214 LYS A O 1
ATOM 1717 N N . LYS A 1 215 ? -10.392 -11.411 77.195 1.00 46.66 215 LYS A N 1
ATOM 1718 C CA . LYS A 1 215 ? -9.345 -11.506 78.210 1.00 46.66 215 LYS A CA 1
ATOM 1719 C C . LYS A 1 215 ? -9.304 -12.927 78.796 1.00 46.66 215 LYS A C 1
ATOM 1721 O O . LYS A 1 215 ? -10.343 -13.356 79.277 1.00 46.66 215 LYS A O 1
ATOM 1726 N N . GLY A 1 216 ? -8.109 -13.533 78.831 1.00 38.66 216 GLY A N 1
ATOM 1727 C CA . GLY A 1 216 ? -7.567 -14.453 79.862 1.00 38.66 216 GLY A CA 1
ATOM 1728 C C . GLY A 1 216 ? -8.347 -15.728 80.253 1.00 38.66 216 GLY A C 1
ATOM 1729 O O . GLY A 1 216 ? -9.480 -15.900 79.821 1.00 38.66 216 GLY A O 1
ATOM 1730 N N . PRO A 1 217 ? -7.782 -16.614 81.108 1.00 50.16 217 PRO A N 1
ATOM 1731 C CA . PRO A 1 217 ? -6.626 -16.400 81.984 1.00 50.16 217 PRO A CA 1
ATOM 1732 C C . PRO A 1 217 ? -5.475 -17.419 81.830 1.00 50.16 217 PRO A C 1
ATOM 1734 O O . PRO A 1 217 ? -5.590 -18.446 81.170 1.00 50.16 217 PRO A O 1
ATOM 1737 N N . LYS A 1 218 ? -4.360 -17.078 82.489 1.00 44.28 218 LYS A N 1
ATOM 1738 C CA . LYS A 1 218 ? -3.221 -17.943 82.824 1.00 44.28 218 LYS A CA 1
ATOM 1739 C C . LYS A 1 218 ? -3.661 -19.184 83.612 1.00 44.28 218 LYS A C 1
ATOM 1741 O O . LYS A 1 218 ? -4.437 -19.030 84.554 1.00 44.28 218 LYS A O 1
ATOM 1746 N N . LEU A 1 219 ? -3.036 -20.320 83.307 1.00 37.75 219 LEU A N 1
ATOM 1747 C CA . LEU A 1 219 ? -2.347 -21.227 84.236 1.00 37.75 219 LEU A CA 1
ATOM 1748 C C . LEU A 1 219 ? -1.338 -22.051 83.431 1.00 37.75 219 LEU A C 1
ATOM 1750 O O . LEU A 1 219 ? -1.712 -22.476 82.316 1.00 37.75 219 LEU A O 1
#

Sequence (219 aa):
MSEKMENTQPAEEQAKQEKQWESYSRGNKTYTLLTKTEGVQHERVSLTEAIDRLKGIIEDNEKKMDAAFANAPDWAARSEMKMNSFRVDAVGAENTRKEVRTMIKVPSTFTKQQRETLKEYAMQMGGSYQNMKVVTKLPDGSEKKSFPAQIEFGKNTAYSAEVCAKILLGVDREQIINEIMERSKKAQERQQEKSQQTAEKPQVEEQKPQPKQKKGPKL

Radius of gyration: 28.92 Å; chains: 1; bounding box: 80×54×111 Å

Foldseek 3Di:
DDDDDPPDDDPVVVVPPPPQFDWDDDPQKIKGWDDKDWADFADDDDLLQLLVLLVVLLVVQVVLLCVLAVPPDPCQALLPWDKDWDWADDPDDPDDDTKIKIKTKHFLPRDPSNLVSLCVSLRSQRKMKIWMWMWGQDPVRDTDIGIIMMIMAIDRGSDRNVLSSCSSSVHCNVVSSVVSVVVSVVVVVVVVVVVVVVVPDDPPDPPDDDPDDDDDDDD

Secondary structure (DSSP, 8-state):
----------TTTGGG------EEEETTEEEEEEEEE--PPPP---HHHHHHHHHHHHHHHHHHHHHHHTT--GGGSGGGSEEEEEEEPPTT-TTPPPEEEEEEEEPTTS-HHHHHHHHHHHHHTT-EEEEEEEEEE-TTS-EEEE--EEEEE-TTSSS-HHHHHHHHHTTTHHHHHHHHHHHHHHHHHHHHHHHHHHHTS------------------